Protein AF-A0A3N5PRL1-F1 (afdb_monomer)

Foldseek 3Di:
DLVQLVVCVVVVVLVSSLVVLVVCVVPVPALAPLSSLLSNLVSCVVVVVLVVSLVSLLSNLLQVSHDPSSLVSNQVSCVVVVNDNVRSVVVSVVSNVNSLVVLLVVLQVQFPQADFDWDWWAFLVGHIDTLVVLAQAKEKEWEDELPDPQQVVCQVLVQVLCVVCVPPPRYAYEDEYDDDPDPCRSVVVVVSCVVVVSRDHTYTYPPVCPRVVSVVDPDPGKIFIAASRNGTTHIDHTHDDRVVVSVVVVSSRVSSVVD

Solvent-accessible surface area (backbone atoms only — not comparable to full-atom values): 13865 Å² total; per-residue (Å²): 79,47,69,58,13,53,52,29,46,76,72,69,38,54,70,62,13,51,53,25,28,53,51,30,59,74,68,42,91,52,63,69,56,27,66,50,48,35,56,39,28,52,50,28,45,75,70,65,39,48,69,61,18,43,51,49,28,50,52,25,33,36,50,65,15,48,40,71,67,27,52,50,49,37,51,52,54,44,44,74,73,68,43,52,68,71,59,48,52,52,53,49,53,50,38,45,52,53,8,49,52,50,50,50,54,52,51,59,72,62,44,62,73,36,75,59,75,86,42,66,33,26,37,84,86,69,48,78,46,48,56,76,78,46,54,69,17,33,33,45,35,36,39,32,38,94,85,36,64,58,33,62,70,40,42,69,38,51,45,53,49,41,69,75,38,73,84,39,91,53,48,45,71,46,37,28,38,37,87,68,94,50,94,58,49,59,61,53,52,50,57,51,43,66,77,41,68,87,66,78,71,64,58,29,33,35,90,81,42,59,47,55,52,75,70,68,59,89,64,70,22,31,35,36,37,24,31,36,85,41,26,36,29,42,79,48,77,56,78,63,61,53,70,62,41,45,49,54,52,46,53,55,50,52,54,48,71,72,107

Secondary structure (DSSP, 8-state):
-HHHHHHHHHTT-HHHHHHHHHHHHHH--STT-HHHHHHHHHHHHHTT-HHHHHHHHHHHHHTT---HHHHHHHHHHHHHTT--HHHHHHHHHHHHHHHHHHHHHHHHHH---BPPPP-EEEETTS-EEEGGGGTTSEEEEEEE-TT-HHHHHHHHHHHHHHHHHTT-TTEEEEEEE-----S-HHHHHHHHHHHTTT--S-EEE-TTSHHHHHTT--SSSEEEEE-TTS-EEEEEES---HHHHHHHHHHHHHHHHH-

Structure (mmCIF, N/CA/C/O backbone):
data_AF-A0A3N5PRL1-F1
#
_entry.id   AF-A0A3N5PRL1-F1
#
loop_
_atom_site.group_PDB
_atom_site.id
_atom_site.type_symbol
_atom_site.label_atom_id
_atom_site.label_alt_id
_atom_site.label_comp_id
_atom_site.label_asym_id
_atom_site.label_entity_id
_atom_site.label_seq_id
_atom_site.pdbx_PDB_ins_code
_atom_site.Cartn_x
_atom_site.Cartn_y
_atom_site.Cartn_z
_atom_site.occupancy
_atom_site.B_iso_or_equiv
_atom_site.auth_seq_id
_atom_site.auth_comp_id
_atom_site.auth_asym_id
_atom_site.auth_atom_id
_atom_site.pdbx_PDB_model_num
ATOM 1 N N . TRP A 1 1 ? -6.841 20.984 12.242 1.00 89.25 1 TRP A N 1
ATOM 2 C CA . TRP A 1 1 ? -7.565 20.529 13.445 1.00 89.25 1 TRP A CA 1
ATOM 3 C C . TRP A 1 1 ? -6.808 19.470 14.226 1.00 89.25 1 TRP A C 1
ATOM 5 O O . TRP A 1 1 ? -6.553 19.722 15.394 1.00 89.25 1 TRP A O 1
ATOM 15 N N . PHE A 1 2 ? -6.334 18.388 13.595 1.00 89.06 2 PHE A N 1
ATOM 16 C CA . PHE A 1 2 ? -5.493 17.375 14.254 1.00 89.06 2 PHE A CA 1
ATOM 17 C C . PHE A 1 2 ? -4.339 17.961 15.092 1.00 89.06 2 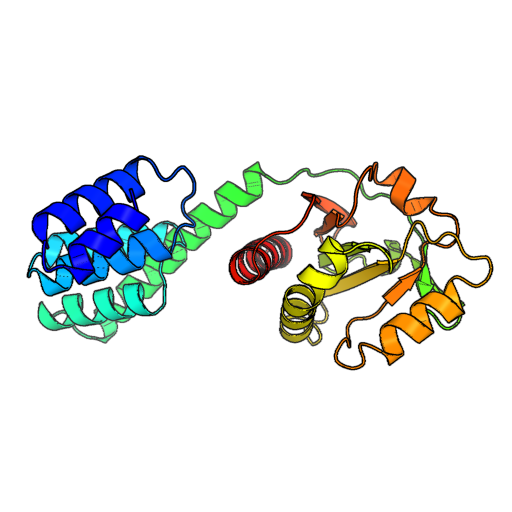PHE A C 1
ATOM 19 O O . PHE A 1 2 ? -4.306 17.782 16.305 1.00 89.06 2 PHE A O 1
ATOM 26 N N . VAL A 1 3 ? -3.447 18.747 14.472 1.00 90.12 3 VAL A N 1
ATOM 27 C CA . VAL A 1 3 ? -2.288 19.357 15.160 1.00 90.12 3 VAL A CA 1
ATOM 28 C C . VAL A 1 3 ? -2.715 20.239 16.337 1.00 90.12 3 VAL A C 1
ATOM 30 O O . VAL A 1 3 ? -2.110 20.189 17.402 1.00 90.12 3 VAL A O 1
ATOM 33 N N . LYS A 1 4 ? -3.795 21.012 16.170 1.00 92.94 4 LYS A N 1
ATOM 34 C CA . LYS A 1 4 ? -4.352 21.854 17.236 1.00 92.94 4 LYS A CA 1
ATOM 35 C C . LYS A 1 4 ? -4.805 20.996 18.422 1.00 92.94 4 LYS A C 1
ATOM 37 O O . LYS A 1 4 ? -4.406 21.278 19.545 1.00 92.94 4 LYS A O 1
ATOM 42 N N . GLY A 1 5 ? -5.554 19.923 18.161 1.00 92.38 5 GLY A N 1
ATOM 43 C CA . GLY A 1 5 ? -5.984 18.983 19.197 1.00 92.38 5 GLY A CA 1
ATOM 44 C C . GLY A 1 5 ? -4.809 18.304 19.901 1.00 92.38 5 GLY A C 1
ATOM 45 O O . GLY A 1 5 ? -4.817 18.174 21.121 1.00 92.38 5 GLY A O 1
ATOM 46 N N . ALA A 1 6 ? -3.758 17.940 19.160 1.00 92.31 6 ALA A N 1
ATOM 47 C CA . ALA A 1 6 ? -2.545 17.353 19.728 1.00 92.31 6 ALA A CA 1
ATOM 48 C C . ALA A 1 6 ? -1.832 18.298 20.706 1.00 92.31 6 ALA A C 1
ATOM 50 O O . ALA A 1 6 ? -1.465 17.879 21.804 1.00 92.31 6 ALA A O 1
ATOM 51 N N . ILE A 1 7 ? -1.694 19.576 20.341 1.00 94.75 7 ILE A N 1
ATOM 52 C CA . ILE A 1 7 ? -1.106 20.607 21.208 1.00 94.75 7 ILE A CA 1
ATOM 53 C C . ILE A 1 7 ? -1.967 20.809 22.460 1.00 94.75 7 ILE A C 1
ATOM 55 O O . ILE A 1 7 ? -1.445 20.784 23.571 1.00 94.75 7 ILE A O 1
ATOM 59 N N . GLN A 1 8 ? -3.284 20.940 22.296 1.00 96.69 8 GLN A N 1
ATOM 60 C CA . GLN A 1 8 ? -4.222 21.127 23.409 1.00 96.69 8 GLN A CA 1
ATOM 61 C C . GLN A 1 8 ? -4.185 19.944 24.386 1.00 96.69 8 GLN A C 1
ATOM 63 O O . GLN A 1 8 ? -4.113 20.142 25.598 1.00 96.69 8 GLN A O 1
ATOM 68 N N . ARG A 1 9 ? -4.137 18.707 23.871 1.00 94.00 9 ARG A N 1
ATOM 69 C CA . ARG A 1 9 ? -3.979 17.495 24.688 1.00 94.00 9 ARG A CA 1
ATOM 70 C C . ARG A 1 9 ? -2.679 17.539 25.491 1.00 94.00 9 ARG A C 1
ATOM 72 O O . ARG A 1 9 ? -2.706 17.265 26.686 1.00 94.00 9 ARG A O 1
ATOM 79 N N . ALA A 1 10 ? -1.562 17.906 24.860 1.00 94.56 10 ALA A N 1
ATOM 80 C CA . ALA A 1 10 ? -0.265 18.023 25.532 1.00 94.56 10 ALA A CA 1
ATOM 81 C C . ALA A 1 10 ? -0.246 19.124 26.610 1.00 94.56 10 ALA A C 1
ATOM 83 O O . ALA A 1 10 ? 0.473 19.007 27.596 1.00 94.56 10 ALA A O 1
ATOM 84 N N . GLN A 1 11 ? -1.067 20.163 26.450 1.00 96.62 11 GLN A N 1
ATOM 85 C CA . GLN A 1 11 ? -1.260 21.238 27.428 1.00 96.62 11 GLN A CA 1
ATOM 86 C C . GLN A 1 11 ? -2.271 20.891 28.538 1.00 96.62 11 GLN A C 1
ATOM 88 O O . GLN A 1 11 ? -2.549 21.733 29.388 1.00 96.62 11 GLN A O 1
ATOM 93 N N . GLY A 1 12 ? -2.853 19.685 28.536 1.00 94.44 12 GLY A N 1
ATOM 94 C CA . GLY A 1 12 ? -3.893 19.286 29.492 1.00 94.44 12 GLY A CA 1
ATOM 95 C C . GLY A 1 12 ? -5.270 19.915 29.231 1.00 94.44 12 GLY A C 1
ATOM 96 O O . GLY A 1 12 ? -6.175 19.783 30.053 1.00 94.44 12 GLY A O 1
ATOM 97 N N . GLN A 1 13 ? -5.463 20.576 28.085 1.00 96.38 13 GLN A N 1
ATOM 98 C CA . GLN A 1 13 ? -6.728 21.189 27.667 1.00 96.38 13 GLN A CA 1
ATOM 99 C C . GLN A 1 13 ? -7.660 20.133 27.051 1.00 96.38 13 GLN A C 1
ATOM 101 O O . GLN A 1 13 ? -7.958 20.151 25.856 1.00 96.38 13 GLN A O 1
ATOM 106 N N . THR A 1 14 ? -8.100 19.170 27.865 1.00 95.62 14 THR A N 1
ATOM 107 C CA . THR A 1 14 ? -8.810 17.964 27.404 1.00 95.62 14 THR A CA 1
ATOM 108 C C . THR A 1 14 ? -10.062 18.270 26.579 1.00 95.62 14 THR A C 1
ATOM 110 O O . THR A 1 14 ? -10.231 17.698 25.506 1.00 95.62 14 THR A O 1
ATOM 113 N N . ASN A 1 15 ? -10.929 19.183 27.025 1.00 96.19 15 ASN A N 1
ATOM 114 C CA . ASN A 1 15 ? -12.177 19.487 26.309 1.00 96.19 15 ASN A CA 1
ATOM 115 C C . ASN A 1 15 ? -11.921 20.154 24.952 1.00 96.19 15 ASN A C 1
ATOM 117 O O . ASN A 1 15 ? -12.550 19.789 23.958 1.00 96.19 15 ASN A O 1
ATOM 121 N N . ASP A 1 16 ? -10.956 21.071 24.895 1.00 96.38 16 ASP A N 1
ATOM 122 C CA . ASP A 1 16 ? -10.598 21.747 23.650 1.00 96.38 16 ASP A CA 1
ATOM 123 C C . ASP A 1 16 ? -9.947 20.775 22.662 1.00 96.38 16 ASP A C 1
ATOM 125 O O . ASP A 1 16 ? -10.243 20.806 21.465 1.00 96.38 16 ASP A O 1
ATOM 129 N N . ALA A 1 17 ? -9.110 19.864 23.171 1.00 95.62 17 ALA A N 1
ATOM 130 C CA . ALA A 1 17 ? -8.514 18.800 22.378 1.00 95.62 17 ALA A CA 1
ATOM 131 C C . ALA A 1 17 ? -9.588 17.889 21.767 1.00 95.62 17 ALA A C 1
ATOM 133 O O . ALA A 1 17 ? -9.552 17.624 20.566 1.00 95.62 17 ALA A O 1
ATOM 134 N N . LEU A 1 18 ? -10.570 17.460 22.568 1.00 96.12 18 LEU A N 1
ATOM 135 C CA . LEU A 1 18 ? -11.694 16.642 22.104 1.00 96.12 18 LEU A CA 1
ATOM 136 C C . LEU A 1 18 ? -12.508 17.347 21.014 1.00 96.12 18 LEU A C 1
ATOM 138 O O . LEU A 1 18 ? -12.839 16.711 20.015 1.00 96.12 18 LEU A O 1
ATOM 142 N N . ALA A 1 19 ? -12.789 18.644 21.169 1.00 95.69 19 ALA A N 1
ATOM 143 C CA . ALA A 1 19 ? -13.477 19.428 20.145 1.00 95.69 19 ALA A CA 1
ATOM 144 C C . ALA A 1 19 ? -12.658 19.495 18.846 1.00 95.69 19 ALA A C 1
ATOM 146 O O . ALA A 1 19 ? -13.176 19.219 17.766 1.00 95.69 19 ALA A O 1
ATOM 147 N N . SER A 1 20 ? -11.355 19.775 18.946 1.00 94.12 20 SER A N 1
ATOM 148 C CA . SER A 1 20 ? -10.464 19.811 17.784 1.00 94.12 20 SER A CA 1
ATOM 149 C C . SER A 1 20 ? -10.361 18.463 17.069 1.00 94.12 20 SER A C 1
ATOM 151 O O . SER A 1 20 ? -10.313 18.438 15.840 1.00 94.12 20 SER A O 1
ATOM 153 N N . PHE A 1 21 ? -10.318 17.344 17.798 1.00 93.06 21 PHE A N 1
ATOM 154 C CA . PHE A 1 21 ? -10.290 16.017 17.181 1.00 93.06 21 PHE A CA 1
ATOM 155 C C . PHE A 1 21 ? -11.624 15.645 16.536 1.00 93.06 21 PHE A C 1
ATOM 157 O O . PHE A 1 21 ? -11.611 15.122 15.426 1.00 93.06 21 PHE A O 1
ATOM 164 N N . ALA A 1 22 ? -12.758 15.972 17.162 1.00 91.81 22 ALA A N 1
ATOM 165 C CA . ALA A 1 22 ? -14.076 15.762 16.564 1.00 91.81 22 ALA A CA 1
ATOM 166 C C . ALA A 1 22 ? -14.186 16.476 15.207 1.00 91.81 22 ALA A C 1
ATOM 168 O O . ALA A 1 22 ? -14.511 15.851 14.199 1.00 91.81 22 ALA A O 1
ATOM 169 N N . THR A 1 23 ? -13.790 17.753 15.152 1.00 90.94 23 THR A N 1
ATOM 170 C CA . THR A 1 23 ? -13.748 18.518 13.898 1.00 90.94 23 THR A CA 1
ATOM 171 C C . THR A 1 23 ? -12.735 17.946 12.901 1.00 90.94 23 THR A C 1
ATOM 173 O O . THR A 1 23 ? -12.957 17.999 11.695 1.00 90.94 23 THR A O 1
ATOM 176 N N . ALA A 1 24 ? -11.611 17.392 13.368 1.00 88.75 24 ALA A N 1
ATOM 177 C CA . ALA A 1 24 ? -10.643 16.737 12.489 1.00 88.75 24 ALA A CA 1
ATOM 178 C C . ALA A 1 24 ? -11.212 15.467 11.836 1.00 88.75 24 ALA A C 1
ATOM 180 O O . ALA A 1 24 ? -10.947 15.247 10.659 1.00 88.75 24 ALA A O 1
ATOM 181 N N . VAL A 1 25 ? -12.002 14.673 12.567 1.00 86.75 25 VAL A N 1
ATOM 182 C CA . VAL A 1 25 ? -12.711 13.506 12.016 1.00 86.75 25 VAL A CA 1
ATOM 183 C C . VAL A 1 25 ? -13.776 13.946 11.013 1.00 86.75 25 VAL A C 1
ATOM 185 O O . VAL A 1 25 ? -13.840 13.396 9.921 1.00 86.75 25 VAL A O 1
ATOM 188 N N . GLU A 1 26 ? -14.573 14.962 11.350 1.00 85.44 26 GLU A N 1
ATOM 189 C CA . GLU A 1 26 ? -15.658 15.460 10.494 1.00 85.44 26 GLU A CA 1
ATOM 190 C C . GLU A 1 26 ? -15.147 16.051 9.171 1.00 85.44 26 GLU A C 1
ATOM 192 O O . GLU A 1 26 ? -15.684 15.767 8.103 1.00 85.44 26 GLU A O 1
ATOM 197 N N . LEU A 1 27 ? -14.080 16.853 9.229 1.00 82.56 27 LEU A N 1
ATOM 198 C CA . LEU A 1 27 ? -13.470 17.468 8.045 1.00 82.56 27 LEU A CA 1
ATOM 199 C C . LEU A 1 27 ? -12.462 16.548 7.341 1.00 82.56 27 LEU A C 1
ATOM 201 O O . LEU A 1 27 ? -11.984 16.868 6.249 1.00 82.56 27 LEU A O 1
ATOM 205 N N . GLY A 1 28 ? -12.091 15.434 7.972 1.00 67.44 28 GLY A N 1
ATOM 206 C CA . GLY A 1 28 ? -11.137 14.465 7.458 1.00 67.44 28 GLY A CA 1
ATOM 207 C C . GLY A 1 28 ? -11.711 13.721 6.258 1.00 67.44 28 GLY A C 1
ATOM 208 O O . GLY A 1 28 ? -12.329 12.676 6.398 1.00 67.44 28 GLY A O 1
ATOM 209 N N . GLY A 1 29 ? -11.466 14.231 5.049 1.00 53.41 29 GLY A N 1
ATOM 210 C CA . GLY A 1 29 ? -11.994 13.656 3.804 1.00 53.41 29 GLY A CA 1
ATOM 211 C C . GLY A 1 29 ? -11.461 12.266 3.422 1.00 53.41 29 GLY A C 1
ATOM 212 O O . GLY A 1 29 ? -11.852 11.745 2.380 1.00 53.41 29 GLY A O 1
ATOM 213 N N . ARG A 1 30 ? -10.569 11.649 4.214 1.00 53.66 30 ARG A N 1
ATOM 214 C CA . ARG A 1 30 ? -10.158 10.249 4.024 1.00 53.66 30 ARG A CA 1
ATOM 215 C C . ARG A 1 30 ? -10.360 9.447 5.313 1.00 53.66 30 ARG A C 1
ATOM 217 O O . ARG A 1 30 ? -9.792 9.832 6.333 1.00 53.66 30 ARG A O 1
ATOM 224 N N . PRO A 1 31 ? -11.012 8.271 5.245 1.00 53.06 31 PRO A N 1
ATOM 225 C CA . PRO A 1 31 ? -11.107 7.300 6.341 1.00 53.06 31 PRO A CA 1
ATOM 226 C C . PRO A 1 31 ? -9.760 6.732 6.833 1.00 53.06 31 PRO A C 1
ATOM 228 O O . PRO A 1 31 ? -9.747 5.766 7.575 1.00 53.06 31 PRO A O 1
ATOM 231 N N . THR A 1 32 ? -8.614 7.273 6.411 1.00 51.97 32 THR A N 1
ATOM 232 C CA . THR A 1 32 ? -7.276 6.717 6.667 1.00 51.97 32 THR A CA 1
ATOM 233 C C . THR A 1 32 ? -6.420 7.587 7.588 1.00 51.97 32 THR A C 1
ATOM 235 O O . THR A 1 3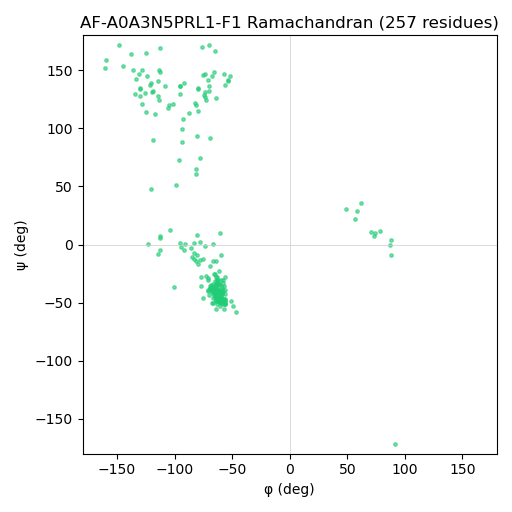2 ? -5.242 7.285 7.770 1.00 51.97 32 THR A O 1
ATOM 238 N N . ASP A 1 33 ? -6.948 8.671 8.172 1.00 69.75 33 ASP A N 1
ATOM 239 C CA . ASP A 1 33 ? -6.212 9.417 9.204 1.00 69.75 33 ASP A CA 1
ATOM 240 C C . ASP A 1 33 ? -6.279 8.681 10.550 1.00 69.75 33 ASP A C 1
ATOM 242 O O . ASP A 1 33 ? -7.000 9.045 11.485 1.00 69.75 33 ASP A O 1
ATOM 246 N N . LYS A 1 34 ? -5.508 7.593 10.621 1.00 77.62 34 LYS A N 1
ATOM 247 C CA . LYS A 1 34 ? -5.381 6.747 11.809 1.00 77.62 34 LYS A CA 1
ATOM 248 C C . LYS A 1 34 ? -4.896 7.540 13.018 1.00 77.62 34 LYS A C 1
ATOM 250 O O . LYS A 1 34 ? -5.310 7.248 14.134 1.00 77.62 34 LYS A O 1
ATOM 255 N N . GLY A 1 35 ? -4.051 8.551 12.794 1.00 83.00 35 GLY A N 1
ATOM 256 C CA . GLY A 1 35 ? -3.528 9.415 13.849 1.00 83.00 35 GLY A CA 1
ATOM 257 C C . GLY A 1 35 ? -4.636 10.209 14.533 1.00 83.00 35 GLY A C 1
ATOM 258 O O . GLY A 1 35 ? -4.693 10.250 15.763 1.00 83.00 35 GLY A O 1
ATOM 259 N N . THR A 1 36 ? -5.559 10.776 13.751 1.00 87.50 36 THR A N 1
ATOM 260 C CA . THR A 1 36 ? -6.720 11.485 14.304 1.00 87.50 36 THR A CA 1
ATOM 261 C C . THR A 1 36 ? -7.608 10.560 15.136 1.00 87.50 36 THR A C 1
ATOM 263 O O . THR A 1 36 ? -7.907 10.901 16.282 1.00 87.50 36 THR A O 1
ATOM 266 N N . TYR A 1 37 ? -7.989 9.384 14.622 1.00 90.19 37 TYR A N 1
ATOM 267 C CA . TYR A 1 37 ? -8.807 8.435 15.392 1.00 90.19 37 TYR A CA 1
ATOM 268 C C . TYR A 1 37 ? -8.098 7.939 16.656 1.00 90.19 37 TYR A C 1
ATOM 270 O O . TYR A 1 37 ? -8.713 7.902 17.720 1.00 90.19 37 TYR A O 1
ATOM 278 N N . ASP A 1 38 ? -6.811 7.602 16.564 1.00 91.06 38 ASP A N 1
ATOM 279 C CA . ASP A 1 38 ? -6.014 7.123 17.696 1.00 91.06 38 ASP A CA 1
ATOM 280 C C . ASP A 1 38 ? -5.962 8.151 18.827 1.00 91.06 38 ASP A C 1
ATOM 282 O O . ASP A 1 38 ? -6.317 7.853 19.971 1.00 91.06 38 ASP A O 1
ATOM 286 N N . MET A 1 39 ? -5.622 9.400 18.498 1.00 91.50 39 MET A N 1
ATOM 287 C CA . MET A 1 39 ? -5.572 10.467 19.492 1.00 91.50 39 MET A CA 1
ATOM 288 C C . MET A 1 39 ? -6.956 10.796 20.045 1.00 91.50 39 MET A C 1
ATOM 290 O O . MET A 1 39 ? -7.076 11.044 21.248 1.00 91.50 39 MET A O 1
ATOM 294 N N . TYR A 1 40 ? -8.000 10.762 19.217 1.00 94.62 40 TYR A N 1
ATOM 295 C CA . TYR A 1 40 ? -9.350 11.065 19.673 1.00 94.62 40 TYR A CA 1
ATOM 296 C C . TYR A 1 40 ? -9.881 10.003 20.642 1.00 94.62 40 TYR A C 1
ATOM 298 O O . TYR A 1 40 ? -10.297 10.341 21.752 1.00 94.62 40 TYR A O 1
ATOM 306 N N . VAL A 1 41 ? -9.795 8.723 20.265 1.00 96.12 41 VAL A N 1
ATOM 307 C CA . VAL A 1 41 ? -10.249 7.580 21.073 1.00 96.12 41 VAL A CA 1
ATOM 308 C C . VAL A 1 41 ? -9.516 7.533 22.412 1.00 96.12 41 VAL A C 1
ATOM 310 O O . VAL A 1 41 ? -10.157 7.425 23.457 1.00 96.12 41 VAL A O 1
ATOM 313 N N . GLN A 1 42 ? -8.188 7.686 22.409 1.00 94.06 42 GLN A N 1
ATOM 314 C CA . GLN A 1 42 ? -7.403 7.710 23.647 1.00 94.06 42 GLN A CA 1
ATOM 315 C C . GLN A 1 42 ? -7.769 8.899 24.542 1.00 94.06 42 GLN A C 1
ATOM 317 O O . GLN A 1 42 ? -7.842 8.748 25.761 1.00 94.06 42 GLN A O 1
ATOM 322 N N . THR A 1 43 ? -8.006 10.080 23.960 1.00 95.50 43 THR A N 1
ATOM 323 C CA . THR A 1 43 ? -8.380 11.274 24.736 1.00 95.50 43 THR A CA 1
ATOM 324 C C . THR A 1 43 ? -9.774 11.119 25.342 1.00 95.50 43 THR A C 1
ATOM 326 O O . THR A 1 43 ? -9.964 11.462 26.506 1.00 95.50 43 THR A O 1
ATOM 329 N N . LEU A 1 44 ? -10.734 10.547 24.604 1.00 97.44 44 LEU A N 1
ATOM 330 C CA . LEU A 1 44 ? -12.071 10.234 25.122 1.00 97.44 44 LEU A CA 1
ATOM 331 C C . LEU A 1 44 ? -11.996 9.236 26.283 1.00 97.44 44 LEU A C 1
ATOM 333 O O . LEU A 1 44 ? -12.601 9.467 27.331 1.00 97.44 44 LEU A O 1
ATOM 337 N N . ALA A 1 45 ? -11.216 8.163 26.121 1.00 95.69 45 ALA A N 1
ATOM 338 C CA . ALA A 1 45 ? -11.032 7.149 27.153 1.00 95.69 45 ALA A CA 1
ATOM 339 C C . ALA A 1 45 ? -10.390 7.737 28.422 1.00 95.69 45 ALA A C 1
ATOM 341 O O . ALA A 1 45 ? -10.891 7.509 29.523 1.00 95.69 45 ALA A O 1
ATOM 342 N N . ALA A 1 46 ? -9.336 8.549 28.274 1.00 93.62 46 ALA A N 1
ATOM 343 C CA . ALA A 1 46 ? -8.664 9.220 29.389 1.00 93.62 46 ALA A CA 1
ATOM 344 C C . ALA A 1 46 ? -9.562 10.249 30.100 1.00 93.62 46 ALA A C 1
ATOM 346 O O . ALA A 1 46 ? -9.457 10.426 31.310 1.00 93.62 46 ALA A O 1
ATOM 347 N N . ALA A 1 47 ? -10.475 10.894 29.369 1.00 95.38 47 ALA A N 1
ATOM 348 C CA . ALA A 1 47 ? -11.468 11.815 29.919 1.00 95.38 47 ALA A CA 1
ATOM 349 C C . ALA A 1 47 ? -12.658 11.108 30.600 1.00 95.38 47 ALA A C 1
ATOM 351 O O . ALA A 1 47 ? -13.608 11.772 31.011 1.00 95.38 47 ALA A O 1
ATOM 352 N N . GLY A 1 48 ? -12.658 9.771 30.670 1.00 94.81 48 GLY A N 1
ATOM 353 C CA . GLY A 1 48 ? -13.766 8.987 31.218 1.00 94.81 48 GLY A CA 1
ATOM 354 C C . GLY A 1 48 ? -15.0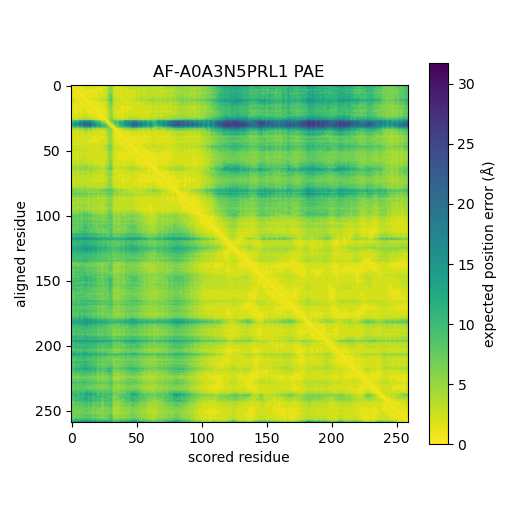07 8.930 30.319 1.00 94.81 48 GLY A C 1
ATOM 355 O O . GLY A 1 48 ? -16.023 8.371 30.726 1.00 94.81 48 GLY A O 1
ATOM 356 N N . GLN A 1 49 ? -14.943 9.448 29.086 1.00 96.38 49 GLN A N 1
ATOM 357 C CA . GLN A 1 49 ? -16.040 9.407 28.109 1.00 96.38 49 GLN A CA 1
ATOM 358 C C . GLN A 1 49 ? -16.071 8.048 27.391 1.00 96.38 49 GLN A C 1
ATOM 360 O O . GLN A 1 49 ? -15.891 7.967 26.174 1.00 96.38 49 GLN A O 1
ATOM 365 N N . LYS A 1 50 ? -16.266 6.970 28.164 1.00 95.38 50 LYS A N 1
ATOM 366 C CA . LYS A 1 50 ? -16.141 5.573 27.710 1.00 95.38 50 LYS A CA 1
ATOM 367 C C . LYS A 1 50 ? -17.037 5.244 26.516 1.00 95.38 50 LYS A C 1
ATOM 369 O O . LYS A 1 50 ? -16.533 4.718 25.530 1.00 95.38 50 LYS A O 1
ATOM 374 N N . ASP A 1 51 ? -18.316 5.612 26.568 1.00 95.31 51 ASP A N 1
ATOM 375 C CA . ASP A 1 51 ? -19.276 5.290 25.502 1.00 95.31 51 ASP A CA 1
ATOM 376 C C . ASP A 1 51 ? -18.864 5.907 24.165 1.00 95.31 51 ASP A C 1
ATOM 378 O O . ASP A 1 51 ? -18.781 5.218 23.149 1.00 95.31 51 ASP A O 1
ATOM 382 N N . LYS A 1 52 ? -18.486 7.189 24.184 1.00 95.81 52 LYS A N 1
ATOM 383 C CA . LYS A 1 52 ? -17.983 7.888 22.996 1.00 95.81 52 LYS A CA 1
ATOM 384 C C . LYS A 1 52 ? -16.659 7.310 22.506 1.00 95.81 52 LYS A C 1
ATOM 386 O O . LYS A 1 52 ? -16.433 7.245 21.302 1.00 95.81 52 LYS A O 1
ATOM 391 N N . ALA A 1 53 ? -15.772 6.892 23.412 1.00 96.69 53 ALA A N 1
ATOM 392 C CA . ALA A 1 53 ? -14.519 6.243 23.032 1.00 96.69 53 ALA A CA 1
ATOM 393 C C . ALA A 1 53 ? -14.776 4.905 22.319 1.00 96.69 53 ALA A C 1
ATOM 395 O O . ALA A 1 53 ? -14.154 4.638 21.292 1.00 96.69 53 ALA A O 1
ATOM 396 N N . VAL A 1 54 ? -15.718 4.093 22.816 1.00 96.75 54 VAL A N 1
ATOM 397 C CA . VAL A 1 54 ? -16.138 2.835 22.176 1.00 96.75 54 VAL A CA 1
ATOM 398 C C . VAL A 1 54 ? -16.799 3.099 20.825 1.00 96.75 54 VAL A C 1
ATOM 400 O O . VAL A 1 54 ? -16.473 2.416 19.853 1.00 96.75 54 VAL A O 1
ATOM 403 N N . GLU A 1 55 ? -17.694 4.083 20.737 1.00 95.38 55 GLU A N 1
ATOM 404 C CA . GLU A 1 55 ? -18.349 4.486 19.488 1.00 95.38 55 GLU A CA 1
ATOM 405 C C . GLU A 1 55 ? -17.314 4.905 18.439 1.00 95.38 55 GLU A C 1
ATOM 407 O O . GLU A 1 55 ? -17.281 4.363 17.335 1.00 95.38 55 GLU A O 1
ATOM 412 N N . MET A 1 56 ? -16.401 5.804 18.803 1.00 94.19 56 MET A N 1
ATOM 413 C CA . MET A 1 56 ? -15.381 6.304 17.888 1.00 94.19 56 MET A CA 1
ATOM 414 C C . MET A 1 56 ? -14.372 5.219 17.492 1.00 94.19 56 MET A C 1
ATOM 416 O O . MET A 1 56 ? -13.975 5.146 16.329 1.00 94.19 56 MET A O 1
ATOM 420 N N . ALA A 1 57 ? -14.002 4.329 18.417 1.00 95.12 57 ALA A N 1
ATOM 421 C CA . ALA A 1 57 ? -13.172 3.172 18.098 1.00 95.12 57 ALA A CA 1
ATOM 422 C C . ALA A 1 57 ? -13.890 2.216 17.136 1.00 95.12 57 ALA A C 1
ATOM 424 O O . ALA A 1 57 ? -13.285 1.736 16.182 1.00 95.12 57 ALA A O 1
ATOM 425 N N . THR A 1 58 ? -15.191 1.991 17.334 1.00 94.50 58 THR A N 1
ATOM 426 C CA . THR A 1 58 ? -16.028 1.193 16.425 1.00 94.50 58 THR A CA 1
ATOM 427 C C . THR A 1 58 ? -16.037 1.798 15.024 1.00 94.50 58 THR A C 1
ATOM 429 O O . THR A 1 58 ? -15.798 1.085 14.050 1.00 94.50 58 THR A O 1
ATOM 432 N N . THR A 1 59 ? -16.255 3.111 14.923 1.00 91.19 59 THR A N 1
ATOM 433 C CA . THR A 1 59 ? -16.206 3.856 13.658 1.00 91.19 59 THR A CA 1
ATOM 434 C C . THR A 1 59 ? -14.846 3.713 12.985 1.00 91.19 59 THR A C 1
ATOM 436 O O . THR A 1 59 ? -14.788 3.371 11.807 1.00 91.19 59 THR A O 1
ATOM 439 N N . ALA A 1 60 ? -13.751 3.883 13.730 1.00 89.81 60 ALA A N 1
ATOM 440 C CA . ALA A 1 60 ? -12.399 3.716 13.206 1.00 89.81 60 ALA A CA 1
ATOM 441 C C . ALA A 1 60 ? -12.149 2.293 12.678 1.00 89.81 60 ALA A C 1
ATOM 443 O O . ALA A 1 60 ? -11.570 2.131 11.606 1.00 89.81 60 ALA A O 1
ATOM 444 N N . ILE A 1 61 ? -12.599 1.256 13.395 1.00 90.94 61 ILE A N 1
ATOM 445 C CA . ILE A 1 61 ? -12.427 -0.145 12.976 1.00 90.94 61 ILE A CA 1
ATOM 446 C C . ILE A 1 61 ? -13.198 -0.405 11.675 1.00 90.94 61 ILE A C 1
ATOM 448 O O . ILE A 1 61 ? -12.618 -0.906 10.713 1.00 90.94 61 ILE A O 1
ATOM 452 N N . LYS A 1 62 ? -14.470 0.009 11.607 1.00 88.62 62 LYS A N 1
ATOM 453 C CA . LYS A 1 62 ? -15.304 -0.131 10.398 1.00 88.62 62 LYS A CA 1
ATOM 454 C C . LYS A 1 62 ? -14.805 0.709 9.221 1.00 88.62 62 LYS A C 1
ATOM 456 O O . LYS A 1 62 ? -15.069 0.383 8.073 1.00 88.62 62 LYS A O 1
ATOM 461 N N . ALA A 1 63 ? -14.088 1.791 9.487 1.00 81.06 63 ALA A N 1
ATOM 462 C CA . ALA A 1 63 ? -13.470 2.610 8.454 1.00 81.06 63 ALA A CA 1
ATOM 463 C C . ALA A 1 63 ? -12.137 2.032 7.935 1.00 81.06 63 ALA A C 1
ATOM 465 O O . ALA A 1 63 ? -11.584 2.565 6.976 1.00 81.06 63 ALA A O 1
ATOM 466 N N . GLY A 1 64 ? -11.587 0.985 8.570 1.00 80.00 64 GLY A N 1
ATOM 467 C CA . GLY A 1 64 ? -10.208 0.534 8.332 1.00 80.00 64 GLY A CA 1
ATOM 468 C C . GLY A 1 64 ? -9.143 1.496 8.886 1.00 80.00 64 GLY A C 1
ATOM 469 O O . GLY A 1 64 ? -7.955 1.344 8.613 1.00 80.00 64 GLY A O 1
ATOM 470 N N . ALA A 1 65 ? -9.557 2.477 9.690 1.00 82.31 65 ALA A N 1
ATOM 471 C CA . ALA A 1 65 ? -8.734 3.543 10.255 1.00 82.31 65 ALA A CA 1
ATOM 472 C C . ALA A 1 65 ? -8.143 3.203 11.634 1.00 82.31 65 ALA A C 1
ATOM 474 O O . ALA A 1 65 ? -7.412 4.004 12.217 1.00 82.31 65 ALA A O 1
ATOM 475 N N . ALA A 1 66 ? -8.502 2.058 12.215 1.00 87.06 66 ALA A N 1
ATOM 476 C CA . ALA A 1 66 ? -8.076 1.711 13.564 1.00 87.06 66 ALA A CA 1
ATOM 477 C C . ALA A 1 66 ? -6.593 1.313 13.609 1.00 87.06 66 ALA A C 1
ATOM 479 O O . ALA A 1 66 ? -6.138 0.419 12.896 1.00 87.06 66 ALA A O 1
ATOM 480 N N . THR A 1 67 ? -5.840 1.957 14.499 1.00 88.62 67 THR A N 1
ATOM 481 C CA . THR A 1 67 ? -4.519 1.485 14.929 1.00 88.62 67 THR A CA 1
ATOM 482 C C . THR A 1 67 ? -4.669 0.311 15.900 1.00 88.62 67 THR A C 1
ATOM 484 O O . THR A 1 67 ? -5.751 0.049 16.436 1.00 88.62 67 THR A O 1
ATOM 487 N N . GLN A 1 68 ? -3.554 -0.355 16.213 1.00 88.12 68 GLN A N 1
ATOM 488 C CA . GLN A 1 68 ? -3.519 -1.299 17.331 1.00 88.12 68 GLN A CA 1
ATOM 489 C C . GLN A 1 68 ? -3.948 -0.631 18.649 1.00 88.12 68 GLN A C 1
ATOM 491 O O . GLN A 1 68 ? -4.728 -1.215 19.393 1.00 88.12 68 GLN A O 1
ATOM 496 N N . GLY A 1 69 ? -3.540 0.623 18.884 1.00 91.56 69 GLY A N 1
ATOM 497 C CA . GLY A 1 69 ? -3.940 1.399 20.063 1.00 91.56 69 GLY A CA 1
ATOM 498 C C . GLY A 1 69 ? -5.452 1.625 20.162 1.00 91.56 69 GLY A C 1
ATOM 499 O O . GLY A 1 69 ? -6.032 1.472 21.240 1.00 91.56 69 GLY A O 1
ATOM 500 N N . VAL A 1 70 ? -6.120 1.910 19.039 1.00 94.25 70 VAL A N 1
ATOM 501 C CA . VAL A 1 70 ? -7.588 2.018 18.976 1.00 94.25 70 VAL A CA 1
ATOM 502 C C . VAL A 1 70 ? -8.248 0.676 19.284 1.00 94.25 70 VAL A C 1
ATOM 504 O O . VAL A 1 70 ? -9.163 0.620 20.108 1.00 94.25 70 VAL A O 1
ATOM 507 N N . MET A 1 71 ? -7.779 -0.410 18.661 1.00 94.44 71 MET A N 1
ATOM 508 C CA . MET A 1 71 ? -8.330 -1.750 18.894 1.00 94.44 71 MET A CA 1
ATOM 509 C C . MET A 1 71 ? -8.146 -2.197 20.349 1.00 94.44 71 MET A C 1
ATOM 511 O O . MET A 1 71 ? -9.068 -2.745 20.952 1.00 94.44 71 MET A O 1
ATOM 515 N N . ASP A 1 72 ? -6.989 -1.920 20.946 1.00 95.50 72 ASP A N 1
ATOM 516 C CA . ASP A 1 72 ? -6.704 -2.253 22.341 1.00 95.50 72 ASP A CA 1
ATOM 517 C C . ASP A 1 72 ? -7.530 -1.405 23.309 1.00 95.50 72 ASP A C 1
ATOM 519 O O . ASP A 1 72 ? -8.046 -1.932 24.298 1.00 95.50 72 ASP A O 1
ATOM 523 N N . THR A 1 73 ? -7.749 -0.126 22.988 1.00 96.12 73 THR A N 1
ATOM 524 C CA . THR A 1 73 ? -8.655 0.739 23.754 1.00 96.12 73 THR A CA 1
ATOM 525 C C . THR A 1 73 ? -10.084 0.205 23.709 1.00 96.12 73 THR A C 1
ATOM 527 O O . THR A 1 73 ? -10.708 0.070 24.761 1.00 96.12 73 THR A O 1
ATOM 530 N N . TYR A 1 74 ? -10.588 -0.183 22.530 1.00 96.75 74 TYR A N 1
ATOM 531 C CA . TYR A 1 74 ? -11.900 -0.825 22.414 1.00 96.75 74 TYR A CA 1
ATOM 532 C C . TYR A 1 74 ? -11.976 -2.078 23.290 1.00 96.75 74 TYR A C 1
ATOM 534 O O . TYR A 1 74 ? -12.892 -2.205 24.101 1.00 96.75 74 TYR A O 1
ATOM 542 N N . ARG A 1 75 ? -10.999 -2.992 23.178 1.00 96.69 75 ARG A N 1
ATOM 543 C CA . ARG A 1 75 ? -10.983 -4.232 23.973 1.00 96.69 75 ARG A CA 1
ATOM 544 C C . ARG A 1 75 ? -11.009 -3.938 25.469 1.00 96.69 75 ARG A C 1
ATOM 546 O O . ARG A 1 75 ? -11.789 -4.549 26.195 1.00 96.69 75 ARG A O 1
ATOM 553 N N . SER A 1 76 ? -10.166 -3.009 25.913 1.00 96.19 76 SER A N 1
ATOM 554 C CA . SER A 1 76 ? -10.051 -2.608 27.315 1.00 96.19 76 SER A CA 1
ATOM 555 C C . SER A 1 76 ? -11.374 -2.061 27.855 1.00 96.19 76 SER A C 1
ATOM 557 O O . SER A 1 76 ? -11.872 -2.547 28.870 1.00 96.19 76 SER A O 1
ATOM 559 N N . LEU A 1 77 ? -11.995 -1.123 27.134 1.00 96.12 77 LEU A N 1
ATOM 560 C CA . LEU A 1 77 ? -13.259 -0.509 27.542 1.00 96.12 77 LEU A CA 1
ATOM 561 C C . LEU A 1 77 ? -14.400 -1.530 27.599 1.00 96.12 77 LEU A C 1
ATOM 563 O O . LEU A 1 77 ? -15.103 -1.601 28.602 1.00 96.12 77 LEU A O 1
ATOM 567 N N . ARG A 1 78 ? -14.534 -2.393 26.585 1.00 95.94 78 ARG A N 1
ATOM 568 C CA . ARG A 1 78 ? -15.595 -3.415 26.559 1.00 95.94 78 ARG A CA 1
ATOM 569 C C . ARG A 1 78 ? -15.454 -4.431 27.691 1.00 95.94 78 ARG A C 1
ATOM 571 O O . ARG A 1 78 ? -16.453 -4.814 28.292 1.00 95.94 78 ARG A O 1
ATOM 578 N N . ARG A 1 79 ? -14.226 -4.846 28.017 1.00 95.25 79 ARG A N 1
ATOM 579 C CA . ARG A 1 79 ? -13.969 -5.733 29.165 1.00 95.25 79 ARG A CA 1
ATOM 580 C C . ARG A 1 79 ? -14.271 -5.036 30.493 1.00 95.25 79 ARG A C 1
ATOM 582 O O . ARG A 1 79 ? -14.820 -5.669 31.389 1.00 95.25 79 ARG A O 1
ATOM 589 N N . ALA A 1 80 ? -13.963 -3.743 30.610 1.00 93.50 80 ALA A N 1
ATOM 590 C CA . ALA A 1 80 ? -14.293 -2.949 31.793 1.00 93.50 80 ALA A CA 1
ATOM 591 C C . ALA A 1 80 ? -15.812 -2.795 32.009 1.00 93.50 80 ALA A C 1
ATOM 593 O O . ALA A 1 80 ? -16.241 -2.661 33.153 1.00 93.50 80 ALA A O 1
ATOM 594 N N . ASP A 1 81 ? -16.616 -2.887 30.946 1.00 92.19 81 ASP A N 1
ATOM 595 C CA . ASP A 1 81 ? -18.086 -2.933 31.012 1.00 92.19 81 ASP A CA 1
ATOM 596 C C . ASP A 1 81 ? -18.634 -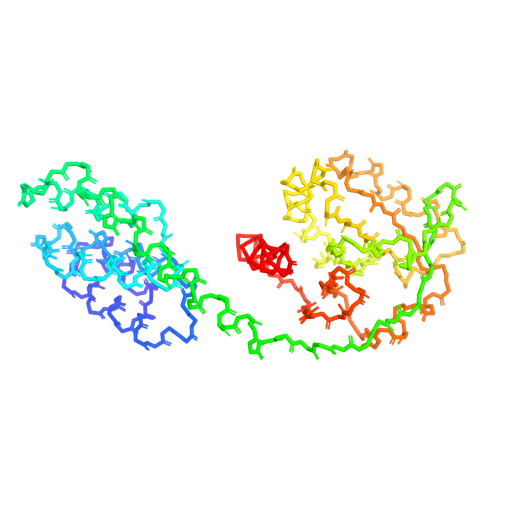4.339 31.346 1.00 92.19 81 ASP A C 1
ATOM 598 O O . ASP A 1 81 ? -19.836 -4.591 31.258 1.00 92.19 81 ASP A O 1
ATOM 602 N N . GLY A 1 82 ? -17.762 -5.289 31.704 1.00 92.94 82 GLY A N 1
ATOM 603 C CA . GLY A 1 82 ? -18.142 -6.657 32.057 1.00 92.94 82 GLY A CA 1
ATOM 604 C C . GLY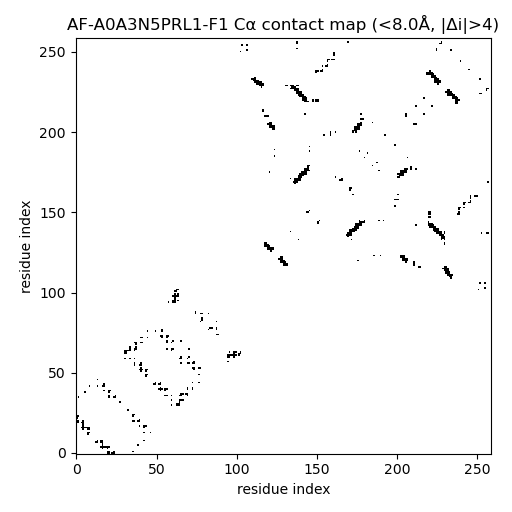 A 1 82 ? -18.442 -7.559 30.857 1.00 92.94 82 GLY A C 1
ATOM 605 O O . GLY A 1 82 ? -18.977 -8.656 31.034 1.00 92.94 82 GLY A O 1
ATOM 606 N N . VAL A 1 83 ? -18.109 -7.138 29.630 1.00 94.06 83 VAL A N 1
ATOM 607 C CA . VAL A 1 83 ? -18.247 -8.001 28.451 1.00 94.06 83 VAL A CA 1
ATOM 608 C C . VAL A 1 83 ? -17.165 -9.076 28.486 1.00 94.06 83 VAL A C 1
ATOM 610 O O . VAL A 1 83 ? -15.971 -8.782 28.533 1.00 94.06 83 VAL A O 1
ATOM 613 N N . ASP A 1 84 ? -17.599 -10.334 28.424 1.00 95.75 84 ASP A N 1
ATOM 614 C CA . ASP A 1 84 ? -16.708 -11.490 28.369 1.00 95.75 84 ASP A CA 1
ATOM 615 C C . ASP A 1 84 ? -15.680 -11.383 27.225 1.00 95.75 84 ASP A C 1
ATOM 617 O O . ASP A 1 84 ? -16.006 -10.957 26.113 1.00 95.75 84 ASP A O 1
ATOM 621 N N . SER A 1 85 ? -14.441 -11.814 27.479 1.00 93.25 85 SER A N 1
ATOM 622 C CA . SER A 1 85 ? -13.333 -11.673 26.523 1.00 93.25 85 SER A CA 1
ATOM 623 C C . SER A 1 85 ? -13.610 -12.358 25.184 1.00 93.25 85 SER A C 1
ATOM 625 O O . SER A 1 85 ? -13.282 -11.791 24.143 1.00 93.25 85 SER A O 1
ATOM 627 N N . SER A 1 86 ? -14.261 -13.526 25.181 1.00 95.88 86 SER A N 1
ATOM 628 C CA . SER A 1 86 ? -14.609 -14.217 23.932 1.00 95.88 86 SER A CA 1
ATOM 629 C C . SER A 1 86 ? -15.634 -13.428 23.115 1.00 95.88 86 SER A C 1
ATOM 631 O O . SER A 1 86 ? -15.525 -13.336 21.891 1.00 95.88 86 SER A O 1
ATOM 633 N N . LYS A 1 87 ? -16.586 -12.774 23.793 1.00 96.31 87 LYS A N 1
ATOM 634 C CA . LYS A 1 87 ? -17.577 -11.898 23.157 1.00 96.31 87 LYS A CA 1
ATOM 635 C C . LYS A 1 87 ? -16.935 -10.628 22.608 1.00 96.31 87 LYS A C 1
ATOM 637 O O . LYS A 1 87 ? -17.326 -10.194 21.528 1.00 96.31 87 LYS A O 1
ATOM 642 N N . VAL A 1 88 ? -15.954 -10.052 23.307 1.00 96.19 88 VAL A N 1
ATOM 643 C CA . VAL A 1 88 ? -15.199 -8.887 22.815 1.00 96.19 88 VAL A CA 1
ATOM 644 C C . VAL A 1 88 ? -14.452 -9.224 21.527 1.00 96.19 88 VAL A C 1
ATOM 646 O O . VAL A 1 88 ? -14.562 -8.473 20.561 1.00 96.19 88 VAL A O 1
ATOM 649 N N . GLU A 1 89 ? -13.752 -10.359 21.467 1.00 95.69 89 GLU A N 1
ATOM 650 C CA . GLU A 1 89 ? -13.045 -10.752 20.240 1.00 95.69 89 GLU A CA 1
ATOM 651 C C . GLU A 1 89 ? -14.011 -11.120 19.102 1.00 95.69 89 GLU A C 1
ATOM 653 O O . GLU A 1 89 ? -13.758 -10.771 17.951 1.00 95.69 89 GLU A O 1
ATOM 658 N N . ALA A 1 90 ? -15.162 -11.734 19.398 1.00 95.94 90 ALA A N 1
ATOM 659 C CA . ALA A 1 90 ? -16.194 -11.982 18.388 1.00 95.94 90 ALA A CA 1
ATOM 660 C C . ALA A 1 90 ? -16.782 -10.673 17.821 1.00 95.94 90 ALA A C 1
ATOM 662 O O . ALA A 1 90 ? -16.974 -10.546 16.610 1.00 95.94 90 ALA A O 1
ATOM 663 N N . GLN A 1 91 ? -17.033 -9.677 18.680 1.00 95.00 91 GLN A N 1
ATOM 664 C CA . GLN A 1 91 ? -17.456 -8.338 18.254 1.00 95.00 91 GLN A CA 1
ATOM 665 C C . GLN A 1 91 ? -16.375 -7.663 17.405 1.00 95.00 91 GLN A C 1
ATOM 667 O O . GLN A 1 91 ? -16.684 -7.141 16.337 1.00 95.00 91 GLN A O 1
ATOM 672 N N . MET A 1 92 ? -15.112 -7.734 17.832 1.00 93.94 92 MET A N 1
ATOM 673 C CA . MET A 1 92 ? -13.962 -7.210 17.093 1.00 93.94 92 MET A CA 1
ATOM 674 C C . MET A 1 92 ? -13.874 -7.804 15.685 1.00 93.94 92 MET A C 1
ATOM 676 O O . MET A 1 92 ? -13.782 -7.064 14.709 1.00 93.94 92 MET A O 1
ATOM 680 N N . ALA A 1 93 ? -13.950 -9.133 15.573 1.00 93.31 93 ALA A N 1
ATOM 681 C CA . ALA A 1 93 ? -13.883 -9.832 14.295 1.00 93.31 93 ALA A CA 1
ATOM 682 C C . ALA A 1 93 ? -15.000 -9.380 13.345 1.00 93.31 93 ALA A C 1
ATOM 684 O O . ALA A 1 93 ? -14.734 -9.102 12.178 1.00 93.31 93 ALA A O 1
ATOM 685 N N . LYS A 1 94 ? -16.226 -9.222 13.860 1.00 94.44 94 LYS A N 1
ATOM 686 C CA . LYS A 1 94 ? -17.355 -8.702 13.082 1.00 94.44 94 LYS A CA 1
ATOM 687 C C . LYS A 1 94 ? -17.108 -7.272 12.589 1.00 94.44 94 LYS A C 1
ATOM 689 O O . LYS A 1 94 ? -17.357 -6.981 11.427 1.00 94.44 94 LYS A O 1
ATOM 694 N N . LEU A 1 95 ? -16.606 -6.384 13.448 1.00 93.88 95 LEU A N 1
ATOM 695 C CA . LEU A 1 95 ? -16.311 -4.997 13.066 1.00 93.88 95 LEU A CA 1
ATOM 696 C C . LEU A 1 95 ? -15.219 -4.909 11.993 1.00 93.88 95 LEU A C 1
ATOM 698 O O . LEU A 1 95 ? -15.321 -4.094 11.078 1.00 93.88 95 LEU A O 1
ATOM 702 N N . ILE A 1 96 ? -14.192 -5.753 12.098 1.00 90.31 96 ILE A N 1
ATOM 703 C CA . ILE A 1 96 ? -13.119 -5.849 11.102 1.00 90.31 96 ILE A CA 1
ATOM 704 C C . ILE A 1 96 ? -13.672 -6.350 9.763 1.00 90.31 96 ILE A C 1
ATOM 706 O O . ILE A 1 96 ? -13.310 -5.812 8.719 1.00 90.31 96 ILE A O 1
ATOM 710 N N . ASP A 1 97 ? -14.558 -7.347 9.777 1.00 89.19 97 ASP A N 1
ATOM 711 C CA . ASP A 1 97 ? -15.188 -7.881 8.564 1.00 89.19 97 ASP A CA 1
ATOM 712 C C . ASP A 1 97 ? -16.104 -6.853 7.874 1.00 89.19 97 ASP A C 1
ATOM 714 O O . ASP A 1 97 ? -16.043 -6.659 6.655 1.00 89.19 97 ASP A O 1
ATOM 718 N N . GLU A 1 98 ? -16.876 -6.098 8.659 1.00 89.12 98 GLU A N 1
ATOM 719 C CA . GLU A 1 98 ? -17.652 -4.960 8.155 1.00 89.12 98 GLU A CA 1
ATOM 720 C C . GLU A 1 98 ? -16.734 -3.908 7.513 1.00 89.12 98 GLU A C 1
ATOM 722 O O . GLU A 1 98 ? -16.998 -3.454 6.398 1.00 89.12 98 GLU A O 1
ATOM 727 N N . GLY A 1 99 ? -15.616 -3.566 8.163 1.00 86.38 99 GLY A N 1
ATOM 728 C CA . GLY A 1 99 ? -14.661 -2.613 7.599 1.00 86.38 99 GLY A CA 1
ATOM 729 C C . GLY A 1 99 ? -13.950 -3.117 6.347 1.00 86.38 99 GLY A C 1
ATOM 730 O O . GLY A 1 99 ? -13.728 -2.355 5.403 1.00 86.38 99 GLY A O 1
ATOM 731 N N . ARG A 1 100 ? -13.676 -4.423 6.270 1.00 85.88 100 ARG A N 1
ATOM 732 C CA . ARG A 1 100 ? -13.170 -5.057 5.050 1.00 85.88 100 ARG A CA 1
ATOM 733 C C . ARG A 1 100 ? -14.164 -4.914 3.900 1.00 85.88 100 ARG A C 1
ATOM 735 O O . ARG A 1 100 ? -13.741 -4.629 2.784 1.00 85.88 100 ARG A O 1
ATOM 742 N N . SER A 1 101 ? -15.459 -5.075 4.161 1.00 86.69 101 SER A N 1
ATOM 743 C CA . SER A 1 101 ? -16.502 -4.922 3.138 1.00 86.69 101 SER A CA 1
ATOM 744 C C . SER A 1 101 ? -16.545 -3.495 2.582 1.00 86.69 101 SER A C 1
ATOM 746 O O . SER A 1 101 ? -16.567 -3.313 1.365 1.00 86.69 101 SER A O 1
ATOM 748 N N . VAL A 1 102 ? -16.441 -2.485 3.452 1.00 84.81 102 VAL A N 1
ATOM 749 C CA . VAL A 1 102 ? -16.348 -1.069 3.049 1.00 84.81 102 VAL A CA 1
ATOM 750 C C . VAL A 1 102 ? -15.093 -0.806 2.212 1.00 84.81 102 VAL A C 1
ATOM 752 O O . VAL A 1 102 ? -15.157 -0.132 1.183 1.00 84.81 102 VAL A O 1
ATOM 755 N N . LEU A 1 103 ? -13.946 -1.361 2.618 1.00 85.12 103 LEU A N 1
ATOM 756 C CA . LEU A 1 103 ? -12.693 -1.245 1.871 1.00 85.12 103 LEU A CA 1
ATOM 757 C C . LEU A 1 103 ? -12.802 -1.866 0.472 1.00 85.12 103 LEU A C 1
ATOM 759 O O . LEU A 1 103 ? -12.376 -1.246 -0.503 1.00 85.12 103 LEU A O 1
ATOM 763 N N . VAL A 1 104 ? -13.363 -3.073 0.373 1.00 89.56 104 VAL A N 1
ATOM 764 C CA . VAL A 1 104 ? -13.576 -3.772 -0.902 1.00 89.56 104 VAL A CA 1
ATOM 765 C C . VAL A 1 104 ? -14.502 -2.962 -1.804 1.00 89.56 104 VAL A C 1
ATOM 767 O O . VAL A 1 104 ? -14.195 -2.795 -2.981 1.00 89.56 104 VAL A O 1
ATOM 770 N N . GLU A 1 105 ? -15.594 -2.412 -1.268 1.00 89.31 105 GLU A N 1
ATOM 771 C CA . GLU A 1 105 ? -16.514 -1.571 -2.036 1.00 89.31 105 GLU A CA 1
ATOM 772 C C . GLU A 1 105 ? -15.827 -0.294 -2.544 1.00 89.31 105 GLU A C 1
ATOM 774 O O . GLU A 1 105 ? -15.950 0.047 -3.723 1.00 89.31 105 GLU A O 1
ATOM 779 N N . ARG A 1 106 ? -15.065 0.395 -1.681 1.00 89.69 106 ARG A N 1
ATOM 780 C CA . ARG A 1 106 ? -14.284 1.582 -2.062 1.00 89.69 106 ARG A CA 1
ATOM 781 C C . ARG A 1 106 ? -13.315 1.253 -3.192 1.00 89.69 106 ARG A C 1
ATOM 783 O O . ARG A 1 106 ? -13.353 1.900 -4.235 1.00 89.69 106 ARG A O 1
ATOM 790 N N . LEU A 1 107 ? -12.470 0.242 -2.994 1.00 92.25 107 LEU A N 1
ATOM 791 C CA . LEU A 1 107 ? -11.466 -0.137 -3.982 1.00 92.25 107 LEU A CA 1
ATOM 792 C C . LEU A 1 107 ? -12.108 -0.651 -5.271 1.00 92.25 107 LEU A C 1
ATOM 794 O O . LEU A 1 107 ? -11.608 -0.343 -6.344 1.00 92.25 107 LEU A O 1
ATOM 798 N N . GLY A 1 108 ? -13.243 -1.347 -5.195 1.00 93.62 108 GLY A N 1
ATOM 799 C CA . GLY A 1 108 ? -14.013 -1.756 -6.369 1.00 93.62 108 GLY A CA 1
ATOM 800 C C . GLY A 1 108 ? -14.475 -0.574 -7.226 1.00 93.62 108 GLY A C 1
ATOM 801 O O . GLY A 1 108 ? -14.438 -0.665 -8.449 1.00 93.62 108 GLY A O 1
ATOM 802 N N . LYS A 1 109 ? -14.838 0.561 -6.612 1.00 92.94 109 LYS A N 1
ATOM 803 C CA . LYS A 1 109 ? -15.182 1.804 -7.332 1.00 92.94 109 LYS A CA 1
ATOM 804 C C . LYS A 1 109 ? -13.960 2.507 -7.934 1.00 92.94 109 LYS A C 1
ATOM 806 O O . LYS A 1 109 ? -14.102 3.228 -8.915 1.00 92.94 109 LYS A O 1
ATOM 811 N N . GLU A 1 110 ? -12.779 2.315 -7.351 1.00 93.69 110 GLU A N 1
ATOM 812 C CA . GLU A 1 110 ? -11.510 2.865 -7.847 1.00 93.69 110 GLU A CA 1
ATOM 813 C C . GLU A 1 110 ? -10.877 2.006 -8.960 1.00 93.69 110 GLU A C 1
ATOM 815 O O . GLU A 1 110 ? -9.943 2.462 -9.625 1.00 93.69 110 GLU A O 1
ATOM 820 N N . MET A 1 111 ? -11.364 0.776 -9.174 1.00 96.31 111 MET A N 1
ATOM 821 C CA . MET A 1 111 ? -10.816 -0.130 -10.181 1.00 96.31 111 MET A CA 1
ATOM 822 C C . MET A 1 111 ? -10.994 0.414 -11.599 1.00 96.31 111 MET A C 1
ATOM 824 O O . MET A 1 111 ? -12.099 0.701 -12.053 1.00 96.31 111 MET A O 1
ATOM 828 N N . LEU A 1 112 ? -9.886 0.488 -12.333 1.00 97.38 112 LEU A N 1
ATOM 829 C CA . LEU A 1 112 ? -9.851 1.000 -13.701 1.00 97.38 112 LEU A CA 1
ATOM 830 C C . LEU A 1 112 ? -10.378 -0.012 -14.727 1.00 97.38 112 LEU A C 1
ATOM 832 O O . LEU A 1 112 ? -10.857 0.394 -15.785 1.00 97.38 112 LEU A O 1
ATOM 836 N N . ASN A 1 113 ? -10.256 -1.315 -14.442 1.00 97.00 113 ASN A N 1
ATOM 837 C CA . ASN A 1 113 ? -10.641 -2.419 -15.329 1.00 97.00 113 ASN A CA 1
ATOM 838 C C . ASN A 1 113 ? -10.108 -2.285 -16.778 1.00 97.00 113 ASN A C 1
ATOM 840 O O . ASN A 1 113 ? -10.737 -2.729 -17.746 1.00 97.00 113 ASN A O 1
ATOM 844 N N . GLN A 1 114 ? -8.943 -1.658 -16.947 1.00 97.69 114 GLN A N 1
ATOM 845 C CA . GLN A 1 114 ? -8.374 -1.403 -18.269 1.00 97.69 114 GLN A CA 1
ATOM 846 C C . GLN A 1 114 ? -7.790 -2.689 -18.854 1.00 97.69 114 GLN A C 1
ATOM 848 O O . GLN A 1 114 ? -7.260 -3.539 -18.132 1.00 97.69 114 GLN A O 1
ATOM 853 N N . MET A 1 115 ? -7.894 -2.829 -20.177 1.00 97.38 115 MET A N 1
ATOM 854 C CA . MET A 1 115 ? -7.387 -3.999 -20.893 1.00 97.38 115 MET A CA 1
ATOM 855 C C . MET A 1 115 ? -5.889 -4.207 -20.626 1.00 97.38 115 MET A C 1
ATOM 857 O O . MET A 1 115 ? -5.164 -3.221 -20.463 1.00 97.38 115 MET A O 1
ATOM 861 N N . PRO A 1 116 ? -5.414 -5.467 -20.595 1.00 96.19 116 PRO A N 1
ATOM 862 C CA . PRO A 1 116 ? -3.994 -5.745 -20.446 1.00 96.19 116 PRO A CA 1
ATOM 863 C C . PRO A 1 116 ? -3.184 -5.046 -21.540 1.00 96.19 116 PRO A C 1
ATOM 865 O O . PRO A 1 116 ? -3.566 -5.069 -22.711 1.00 96.19 116 PRO A O 1
ATOM 868 N N . ILE A 1 117 ? -2.059 -4.451 -21.154 1.00 95.56 117 ILE A N 1
ATOM 869 C CA . ILE A 1 117 ? -1.083 -3.894 -22.087 1.00 95.56 117 ILE A CA 1
ATOM 870 C C . ILE A 1 117 ? 0.064 -4.891 -22.193 1.00 95.56 117 ILE A C 1
ATOM 872 O O . ILE A 1 117 ? 0.714 -5.213 -21.199 1.00 95.56 117 ILE A O 1
ATOM 876 N N . ASP A 1 118 ? 0.322 -5.371 -23.407 1.00 91.62 118 ASP A N 1
ATOM 877 C CA . ASP A 1 118 ? 1.455 -6.253 -23.650 1.00 91.62 118 ASP A CA 1
ATOM 878 C C . ASP A 1 118 ? 2.779 -5.491 -23.537 1.00 91.62 118 ASP A C 1
ATOM 880 O O . ASP A 1 118 ? 2.967 -4.396 -24.082 1.00 91.62 118 ASP A O 1
ATOM 884 N N . GLY A 1 119 ? 3.733 -6.120 -22.862 1.00 93.25 119 GLY A N 1
ATOM 885 C CA . GLY A 1 119 ? 5.062 -5.579 -22.642 1.00 93.25 119 GLY A CA 1
ATOM 886 C C . GLY A 1 119 ? 6.050 -6.675 -22.282 1.00 93.25 119 GLY A C 1
ATOM 887 O O . GLY A 1 119 ? 5.682 -7.713 -21.720 1.00 93.25 119 GLY A O 1
ATOM 888 N N . ALA A 1 120 ? 7.309 -6.435 -22.625 1.00 96.25 120 ALA A N 1
ATOM 889 C CA . ALA A 1 120 ? 8.421 -7.270 -22.225 1.00 96.25 120 ALA A CA 1
ATOM 890 C C . ALA A 1 120 ? 9.513 -6.386 -21.632 1.00 96.25 120 ALA A C 1
ATOM 892 O O . ALA A 1 120 ? 9.871 -5.362 -22.204 1.00 96.25 120 ALA A O 1
ATOM 893 N N . PHE A 1 121 ? 10.046 -6.812 -20.498 1.00 97.19 121 PHE A N 1
ATOM 894 C CA . PHE A 1 121 ? 11.186 -6.188 -19.850 1.00 97.19 121 PHE A CA 1
ATOM 895 C C . PHE A 1 121 ? 12.373 -7.138 -19.893 1.00 97.19 121 PHE A C 1
ATOM 897 O O . PHE A 1 121 ? 12.238 -8.319 -20.218 1.00 97.19 121 PHE A O 1
ATOM 904 N N . THR A 1 122 ? 13.552 -6.636 -19.550 1.00 97.44 122 THR A N 1
ATOM 905 C CA . THR A 1 122 ? 14.754 -7.468 -19.449 1.00 97.44 122 THR A CA 1
ATOM 906 C C . THR A 1 122 ? 15.330 -7.391 -18.045 1.00 97.44 122 THR A C 1
ATOM 908 O O . THR A 1 122 ? 15.426 -6.303 -17.486 1.00 97.44 122 THR A O 1
ATOM 911 N N . THR A 1 123 ? 15.749 -8.513 -17.466 1.00 95.19 123 THR A N 1
ATOM 912 C CA . THR A 1 123 ? 16.567 -8.496 -16.247 1.00 95.19 123 THR A CA 1
ATOM 913 C C . THR A 1 123 ? 17.931 -7.855 -16.519 1.00 95.19 123 THR A C 1
ATOM 915 O O . THR A 1 123 ? 18.364 -7.719 -17.667 1.00 95.19 123 THR A O 1
ATOM 918 N N . LEU A 1 124 ? 18.664 -7.521 -15.457 1.00 93.38 124 LEU A N 1
ATOM 919 C CA . LEU A 1 124 ? 20.023 -6.972 -15.566 1.00 93.38 124 LEU A CA 1
ATOM 920 C C . LEU A 1 124 ? 21.042 -7.942 -16.193 1.00 93.38 124 LEU A C 1
ATOM 922 O O . LEU A 1 124 ? 22.113 -7.509 -16.611 1.00 93.38 124 LEU A O 1
ATOM 926 N N . ASP A 1 125 ? 20.699 -9.228 -16.293 1.00 93.75 125 ASP A N 1
ATOM 927 C CA . ASP A 1 125 ? 21.521 -10.266 -16.929 1.00 93.75 125 ASP A CA 1
ATOM 928 C C . ASP A 1 125 ? 20.999 -10.661 -18.321 1.00 93.75 125 ASP A C 1
ATOM 930 O O . ASP A 1 125 ? 21.405 -11.675 -18.885 1.00 93.75 125 ASP A O 1
ATOM 934 N N . GLY A 1 126 ? 20.076 -9.878 -18.888 1.00 93.81 126 GLY A N 1
ATOM 935 C CA . GLY A 1 126 ? 19.631 -10.048 -20.271 1.00 93.81 126 GLY A CA 1
ATOM 936 C C . GLY A 1 126 ? 18.466 -11.019 -20.478 1.00 93.81 126 GLY A C 1
ATOM 937 O O . GLY A 1 126 ? 18.075 -11.240 -21.623 1.00 93.81 126 GLY A O 1
ATOM 938 N N . LYS A 1 127 ? 17.875 -11.585 -19.416 1.00 95.56 127 LYS A N 1
ATOM 939 C CA . LYS A 1 127 ? 16.736 -12.510 -19.554 1.00 95.56 127 LYS A CA 1
ATOM 940 C C . LYS A 1 127 ? 15.430 -11.736 -19.769 1.00 95.56 127 LYS A C 1
ATOM 942 O O . LYS A 1 127 ? 15.185 -10.781 -19.033 1.00 95.56 127 LYS A O 1
ATOM 947 N N . PRO A 1 128 ? 14.577 -12.131 -20.727 1.00 95.06 128 PRO A N 1
ATOM 948 C CA . PRO A 1 128 ? 13.293 -11.474 -20.931 1.00 95.06 128 PRO A CA 1
ATOM 949 C C . PRO A 1 128 ? 12.291 -11.841 -19.826 1.00 95.06 128 PRO A C 1
ATOM 951 O O . PRO A 1 128 ? 12.270 -12.972 -19.344 1.00 95.06 128 PRO A O 1
ATOM 954 N N . LEU A 1 129 ? 11.424 -10.894 -19.478 1.00 95.00 129 LEU A N 1
ATOM 955 C CA . LEU A 1 129 ? 10.203 -11.088 -18.700 1.00 95.00 129 LEU A CA 1
ATOM 956 C C . LEU A 1 129 ? 9.041 -10.521 -19.514 1.00 95.00 129 LEU A C 1
ATOM 958 O O . LEU A 1 129 ? 8.978 -9.306 -19.699 1.00 95.00 129 LEU A O 1
ATOM 962 N N . LYS A 1 130 ? 8.109 -11.358 -19.977 1.00 96.62 130 LYS A N 1
ATOM 963 C CA . LYS A 1 130 ? 6.875 -10.859 -20.595 1.00 96.62 130 LYS A CA 1
ATOM 964 C C . LYS A 1 130 ? 5.795 -10.723 -19.533 1.00 96.62 130 LYS A C 1
ATOM 966 O O . LYS A 1 130 ? 5.621 -11.611 -18.702 1.00 96.62 130 LYS A O 1
ATOM 971 N N . LEU A 1 131 ? 5.013 -9.648 -19.593 1.00 95.00 131 LEU A N 1
ATOM 972 C CA . LEU A 1 131 ? 3.865 -9.471 -18.697 1.00 95.00 131 LEU A CA 1
ATOM 973 C C . LEU A 1 131 ? 2.835 -10.604 -18.847 1.00 95.00 131 LEU A C 1
ATOM 975 O O . LEU A 1 131 ? 2.217 -11.008 -17.866 1.00 95.00 131 LEU A O 1
ATOM 979 N N . SER A 1 132 ? 2.712 -11.182 -20.046 1.00 95.19 132 SER A N 1
ATOM 980 C CA . SER A 1 132 ? 1.881 -12.362 -20.309 1.00 95.19 132 SER A CA 1
ATOM 981 C C . SER A 1 132 ? 2.263 -13.580 -19.466 1.00 95.19 132 SER A C 1
ATOM 983 O O . SER A 1 132 ? 1.389 -14.373 -19.120 1.00 95.19 132 SER A O 1
ATOM 985 N N . ASP A 1 133 ? 3.543 -13.714 -19.112 1.00 95.81 133 ASP A N 1
ATOM 986 C CA . ASP A 1 133 ? 4.067 -14.846 -18.338 1.00 95.81 133 ASP A CA 1
ATOM 987 C C . ASP A 1 133 ? 3.683 -14.737 -16.851 1.00 95.81 133 ASP A C 1
ATOM 989 O O . ASP A 1 133 ? 3.821 -15.693 -16.089 1.00 95.81 133 ASP A O 1
ATOM 993 N N . LEU A 1 134 ? 3.183 -13.569 -16.431 1.00 96.38 134 LEU A N 1
ATOM 994 C CA . LEU A 1 134 ? 2.712 -13.299 -15.074 1.00 96.38 134 LEU A CA 1
ATOM 995 C C . LEU A 1 134 ? 1.196 -13.485 -14.909 1.00 96.38 134 LEU A C 1
ATOM 997 O O . LEU A 1 134 ? 0.684 -13.283 -13.806 1.00 96.38 134 LEU A O 1
ATOM 1001 N N . LYS A 1 135 ? 0.469 -13.894 -15.961 1.00 95.25 135 LYS A N 1
ATOM 1002 C CA . LYS A 1 135 ? -0.958 -14.238 -15.847 1.00 95.25 135 LYS A CA 1
ATOM 1003 C C . LYS A 1 135 ? -1.181 -15.284 -14.749 1.00 95.25 135 LYS A C 1
ATOM 1005 O O . LYS A 1 135 ? -0.386 -16.199 -14.551 1.00 95.25 135 LYS A O 1
ATOM 1010 N N . GLY A 1 136 ? -2.278 -15.130 -14.018 1.00 97.50 136 GLY A N 1
ATOM 1011 C CA . GLY A 1 136 ? -2.591 -15.885 -12.804 1.00 97.50 136 GLY A CA 1
ATOM 1012 C C . GLY A 1 136 ? -2.040 -15.260 -11.517 1.00 97.50 136 GLY A C 1
ATOM 1013 O O . GLY A 1 136 ? -2.416 -15.706 -10.431 1.00 97.50 136 GLY A O 1
ATOM 1014 N N . LYS A 1 137 ? -1.200 -14.220 -11.609 1.00 98.56 137 LYS A N 1
ATOM 1015 C CA . LYS A 1 137 ? -0.654 -13.486 -10.459 1.00 98.56 137 LYS A CA 1
ATOM 1016 C C . LYS A 1 137 ? -1.166 -12.053 -10.420 1.00 98.56 137 LYS A C 1
ATOM 1018 O O . LYS A 1 137 ? -1.402 -11.440 -11.454 1.00 98.56 137 LYS A O 1
ATOM 1023 N N . VAL A 1 138 ? -1.272 -11.505 -9.216 1.00 98.69 138 VAL A N 1
ATOM 1024 C CA . VAL A 1 138 ? -1.363 -10.057 -9.011 1.00 98.69 138 VAL A CA 1
ATOM 1025 C C . VAL A 1 138 ? 0.023 -9.465 -9.244 1.00 98.69 138 VAL A C 1
ATOM 1027 O O . VAL A 1 138 ? 0.998 -9.946 -8.663 1.00 98.69 138 VAL A O 1
ATOM 1030 N N . VAL A 1 139 ? 0.130 -8.441 -10.089 1.00 98.38 139 VAL A N 1
ATOM 1031 C CA . VAL A 1 139 ? 1.423 -7.833 -10.440 1.00 98.38 139 VAL A CA 1
ATOM 1032 C C . VAL A 1 139 ? 1.496 -6.410 -9.907 1.00 98.38 139 VAL A C 1
ATOM 1034 O O . VAL A 1 139 ? 0.654 -5.581 -10.242 1.00 98.38 139 VAL A O 1
ATOM 1037 N N . VAL A 1 140 ? 2.529 -6.120 -9.118 1.00 98.50 140 VAL A N 1
ATOM 1038 C CA . VAL A 1 140 ? 2.927 -4.754 -8.761 1.00 98.50 140 VAL A CA 1
ATOM 1039 C C . VAL A 1 140 ? 3.983 -4.305 -9.765 1.00 98.50 140 VAL A C 1
ATOM 1041 O O . VAL A 1 140 ? 5.111 -4.800 -9.751 1.00 98.50 140 VAL A O 1
ATOM 1044 N N . LEU A 1 141 ? 3.604 -3.397 -10.657 1.00 98.31 141 LEU A N 1
ATOM 1045 C CA . LEU A 1 141 ? 4.469 -2.818 -11.682 1.00 98.31 141 LEU A CA 1
ATOM 1046 C C . LEU A 1 141 ? 4.842 -1.396 -11.261 1.00 98.31 141 LEU A C 1
ATOM 1048 O O . LEU A 1 141 ? 3.954 -0.570 -11.088 1.00 98.31 141 LEU A O 1
ATOM 1052 N N . ASP A 1 142 ? 6.128 -1.104 -11.088 1.00 98.31 142 ASP A N 1
ATOM 1053 C CA . ASP A 1 142 ? 6.614 0.201 -10.619 1.00 98.31 142 ASP A CA 1
ATOM 1054 C C . ASP A 1 142 ? 7.681 0.746 -11.564 1.00 98.31 142 ASP A C 1
ATOM 1056 O O . ASP A 1 142 ? 8.715 0.108 -11.761 1.00 98.31 142 ASP A O 1
ATOM 1060 N N . TYR A 1 143 ? 7.436 1.922 -12.137 1.00 98.62 143 TYR A N 1
ATOM 1061 C CA . TYR A 1 143 ? 8.364 2.598 -13.037 1.00 98.62 143 TYR A CA 1
ATOM 1062 C C . TYR A 1 143 ? 9.225 3.618 -12.290 1.00 98.62 143 TYR A C 1
ATOM 1064 O O . TYR A 1 143 ? 8.702 4.493 -11.592 1.00 98.62 143 TYR A O 1
ATOM 1072 N N . TRP A 1 144 ? 10.545 3.543 -12.476 1.00 98.44 144 TRP A N 1
ATOM 1073 C CA . TRP A 1 144 ? 11.521 4.384 -11.777 1.00 98.44 144 TRP A CA 1
ATOM 1074 C C . TRP A 1 144 ? 12.767 4.697 -12.623 1.00 98.44 144 TRP A C 1
ATOM 1076 O O . TRP A 1 144 ? 12.968 4.116 -13.682 1.00 98.44 144 TRP A O 1
ATOM 1086 N N . ALA A 1 145 ? 13.629 5.590 -12.130 1.00 98.19 145 ALA A N 1
ATOM 1087 C CA . ALA A 1 145 ? 14.943 5.889 -12.708 1.00 98.19 145 ALA A CA 1
ATOM 1088 C C . ALA A 1 145 ? 15.963 6.199 -11.599 1.00 98.19 145 ALA A C 1
ATOM 1090 O O . ALA A 1 145 ? 15.580 6.670 -10.525 1.00 98.19 145 ALA A O 1
ATOM 1091 N N . THR A 1 146 ? 17.257 5.983 -11.833 1.00 97.19 146 THR A N 1
ATOM 1092 C CA . THR A 1 146 ? 18.320 6.208 -10.831 1.00 97.19 146 THR A CA 1
ATOM 1093 C C . THR A 1 146 ? 18.449 7.666 -10.398 1.00 97.19 146 THR A C 1
ATOM 1095 O O . THR A 1 146 ? 18.778 7.944 -9.246 1.00 97.19 146 THR A O 1
ATOM 1098 N N . TRP A 1 147 ? 18.129 8.601 -11.291 1.00 96.50 147 TRP A N 1
ATOM 1099 C CA . TRP A 1 147 ? 18.109 10.040 -11.027 1.00 96.50 147 TRP A CA 1
ATOM 1100 C C . TRP A 1 147 ? 16.799 10.520 -10.370 1.00 96.50 147 TRP A C 1
ATOM 1102 O O . TRP A 1 147 ? 16.694 11.676 -9.953 1.00 96.50 147 TRP A O 1
ATOM 1112 N N . CYS A 1 148 ? 15.785 9.657 -10.253 1.00 97.00 148 CYS A N 1
ATOM 1113 C CA . CYS A 1 148 ? 14.486 10.007 -9.684 1.00 97.00 148 CYS A CA 1
ATOM 1114 C C . CYS A 1 148 ? 14.529 9.996 -8.147 1.00 97.00 148 CYS A C 1
ATOM 1116 O O . CYS A 1 148 ? 14.274 8.980 -7.500 1.00 97.00 148 CYS A O 1
ATOM 1118 N N . GLY A 1 149 ? 14.780 11.160 -7.542 1.00 96.12 149 GLY A N 1
ATOM 1119 C CA . GLY A 1 149 ? 14.801 11.325 -6.082 1.00 96.12 149 GLY A CA 1
ATOM 1120 C C . GLY A 1 149 ? 13.559 10.774 -5.353 1.00 96.12 149 GLY A C 1
ATOM 1121 O O . GLY A 1 149 ? 13.722 10.015 -4.396 1.00 96.12 149 GLY A O 1
ATOM 1122 N N . PRO A 1 150 ? 12.318 11.089 -5.783 1.00 95.88 150 PRO A N 1
ATOM 1123 C CA . PRO A 1 150 ? 11.109 10.526 -5.174 1.00 95.88 150 PRO A CA 1
ATOM 1124 C C . PRO A 1 150 ? 11.010 8.997 -5.285 1.00 95.88 150 PRO A C 1
ATOM 1126 O O . PRO A 1 150 ? 10.526 8.356 -4.354 1.00 95.88 150 PRO A O 1
ATOM 1129 N N . CYS A 1 151 ? 11.508 8.405 -6.375 1.00 96.50 151 CYS A N 1
ATOM 1130 C CA . CYS A 1 151 ? 11.556 6.954 -6.543 1.00 96.50 151 CYS A CA 1
ATOM 1131 C C . CYS A 1 151 ? 12.468 6.328 -5.482 1.00 96.50 151 CYS A C 1
ATOM 1133 O O . CYS A 1 151 ? 12.027 5.458 -4.732 1.00 96.50 151 CYS A O 1
ATOM 1135 N N . VAL A 1 152 ? 13.694 6.849 -5.339 1.00 95.19 152 VAL A N 1
ATOM 1136 C CA . VAL A 1 152 ? 14.665 6.367 -4.343 1.00 95.19 152 VAL A CA 1
ATOM 1137 C C . VAL A 1 152 ? 14.121 6.504 -2.919 1.00 95.19 152 VAL A C 1
ATOM 1139 O O . VAL A 1 152 ? 14.262 5.586 -2.114 1.00 95.19 152 VAL A O 1
ATOM 1142 N N . LYS A 1 153 ? 13.419 7.604 -2.612 1.00 94.56 153 LYS A N 1
ATOM 1143 C CA . LYS A 1 153 ? 12.753 7.788 -1.311 1.00 94.56 153 LYS A CA 1
ATOM 1144 C C . LYS A 1 153 ? 11.649 6.760 -1.039 1.00 94.56 153 LYS A C 1
ATOM 1146 O O . LYS A 1 153 ? 11.404 6.465 0.123 1.00 94.56 153 LYS A O 1
ATOM 1151 N N . SER A 1 154 ? 11.000 6.212 -2.070 1.00 94.50 154 SER A N 1
ATOM 1152 C CA . SER A 1 154 ? 9.953 5.184 -1.919 1.00 94.50 154 SER A CA 1
ATOM 1153 C C . SER A 1 154 ? 10.493 3.761 -1.734 1.00 94.50 154 SER A C 1
ATOM 1155 O O . SER A 1 154 ? 9.750 2.867 -1.330 1.00 94.50 154 SER A O 1
ATOM 1157 N N . PHE A 1 155 ? 11.780 3.525 -2.007 1.00 95.81 155 PHE A N 1
ATOM 1158 C CA . PHE A 1 155 ? 12.359 2.181 -1.986 1.00 95.81 155 PHE A CA 1
ATOM 1159 C C . PHE A 1 155 ? 12.356 1.478 -0.631 1.00 95.81 155 PHE A C 1
ATOM 1161 O O . PHE A 1 155 ? 12.099 0.277 -0.640 1.00 95.81 155 PHE A O 1
ATOM 1168 N N . PRO A 1 156 ? 12.568 2.138 0.523 1.00 95.25 156 PRO A N 1
ATOM 1169 C CA . PRO A 1 156 ? 12.397 1.474 1.816 1.00 95.25 156 PRO A CA 1
ATOM 1170 C C . PRO A 1 156 ? 10.991 0.878 1.976 1.00 95.25 156 PRO A C 1
ATOM 1172 O O . PRO A 1 156 ? 10.834 -0.273 2.386 1.00 95.25 156 PRO A O 1
ATOM 1175 N N . SER A 1 157 ? 9.969 1.627 1.560 1.00 94.50 157 SER A N 1
ATOM 1176 C CA . SER A 1 157 ? 8.571 1.209 1.632 1.00 94.50 157 SER A CA 1
ATOM 1177 C C . SER A 1 157 ? 8.260 0.090 0.630 1.00 94.50 157 SER A C 1
ATOM 1179 O O . SER A 1 157 ? 7.628 -0.906 0.987 1.00 94.50 157 SER A O 1
ATOM 1181 N N . LEU A 1 158 ? 8.761 0.202 -0.606 1.00 96.88 158 LEU A N 1
ATOM 1182 C CA . LEU A 1 158 ? 8.650 -0.843 -1.629 1.00 96.88 158 LEU A CA 1
ATOM 1183 C C . LEU A 1 158 ? 9.368 -2.133 -1.214 1.00 96.88 158 LEU A C 1
ATOM 1185 O O . LEU A 1 158 ? 8.828 -3.217 -1.408 1.00 96.88 158 LEU A O 1
ATOM 1189 N N . GLN A 1 159 ? 10.548 -2.023 -0.605 1.00 97.50 159 GLN A N 1
ATOM 1190 C CA . GLN A 1 159 ? 11.305 -3.156 -0.085 1.00 97.50 159 GLN A CA 1
ATOM 1191 C C . GLN A 1 159 ? 10.491 -3.889 0.980 1.00 97.50 159 GLN A C 1
ATOM 1193 O O . GLN A 1 159 ? 10.325 -5.098 0.883 1.00 97.50 159 GLN A O 1
ATOM 1198 N N . ARG A 1 160 ? 9.905 -3.177 1.952 1.00 96.81 160 ARG A N 1
ATOM 1199 C CA . ARG A 1 160 ? 9.029 -3.798 2.962 1.00 96.81 160 ARG A CA 1
ATOM 1200 C C . ARG A 1 160 ? 7.811 -4.487 2.349 1.00 96.81 160 ARG A C 1
ATOM 1202 O O . ARG A 1 160 ? 7.457 -5.5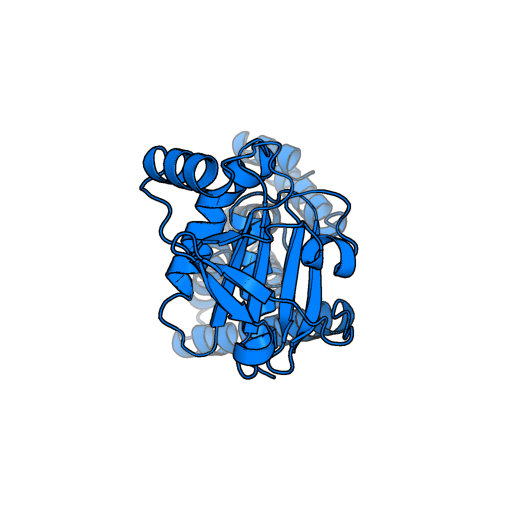86 2.776 1.00 96.81 160 ARG A O 1
ATOM 1209 N N . LEU A 1 161 ? 7.181 -3.863 1.354 1.00 97.62 161 LEU A N 1
ATOM 1210 C CA . LEU A 1 161 ? 6.066 -4.467 0.627 1.00 97.62 161 LEU A CA 1
ATOM 1211 C C . LEU A 1 161 ? 6.509 -5.743 -0.107 1.00 97.62 161 LEU A C 1
ATOM 1213 O O . LEU A 1 161 ? 5.828 -6.764 -0.027 1.00 97.62 161 LEU A O 1
ATOM 1217 N N . TYR A 1 162 ? 7.665 -5.710 -0.769 1.00 98.25 162 TYR A N 1
ATOM 1218 C CA . TYR A 1 162 ? 8.261 -6.882 -1.400 1.00 98.25 162 TYR A CA 1
ATOM 1219 C C . TYR A 1 162 ? 8.523 -7.991 -0.379 1.00 98.25 162 TYR A C 1
ATOM 1221 O O . TYR A 1 162 ? 8.077 -9.113 -0.599 1.00 98.25 162 TYR A O 1
ATOM 1229 N N . GLU A 1 163 ? 9.125 -7.697 0.777 1.00 98.00 163 GLU A N 1
ATOM 1230 C CA . GLU A 1 163 ? 9.381 -8.719 1.802 1.00 98.00 163 GLU A CA 1
ATOM 1231 C C . GLU A 1 163 ? 8.112 -9.386 2.326 1.00 98.00 163 GLU A C 1
ATOM 1233 O O . GLU A 1 163 ? 8.106 -10.591 2.592 1.00 98.00 163 GLU A O 1
ATOM 1238 N N . LYS A 1 164 ? 7.017 -8.629 2.422 1.00 97.56 164 LYS A N 1
ATOM 1239 C CA . LYS A 1 164 ? 5.711 -9.159 2.819 1.00 97.56 164 LYS A CA 1
ATOM 1240 C C . LYS A 1 164 ? 5.166 -10.186 1.819 1.00 97.56 164 LYS A C 1
ATOM 1242 O O . LYS A 1 164 ? 4.520 -11.146 2.233 1.00 97.56 164 LYS A O 1
ATOM 1247 N N . TYR A 1 165 ? 5.426 -10.006 0.523 1.00 98.25 165 TYR A N 1
ATOM 1248 C CA . TYR A 1 165 ? 4.805 -10.794 -0.547 1.00 98.25 165 TYR A CA 1
ATOM 1249 C C . TYR A 1 165 ? 5.764 -11.690 -1.344 1.00 98.25 165 TYR A C 1
ATOM 1251 O O . TYR A 1 165 ? 5.282 -12.524 -2.106 1.00 98.25 165 TYR A O 1
ATOM 1259 N N . ARG A 1 166 ? 7.090 -11.597 -1.165 1.00 96.75 166 ARG A N 1
ATOM 1260 C CA . ARG A 1 166 ? 8.096 -12.327 -1.972 1.00 96.75 166 ARG A CA 1
ATOM 1261 C C . ARG A 1 166 ? 7.918 -13.848 -1.971 1.00 96.75 166 ARG A C 1
ATOM 1263 O O . ARG A 1 166 ? 8.286 -14.511 -2.931 1.00 96.75 166 ARG A O 1
ATOM 1270 N N . ASN A 1 167 ? 7.338 -14.391 -0.899 1.00 97.62 167 ASN A N 1
ATOM 1271 C CA . ASN A 1 167 ? 7.085 -15.823 -0.732 1.00 97.62 167 ASN A CA 1
ATOM 1272 C C . ASN A 1 167 ? 5.668 -16.238 -1.170 1.00 97.62 167 ASN A C 1
ATOM 1274 O O . ASN A 1 167 ? 5.329 -17.418 -1.101 1.00 97.62 167 ASN A O 1
ATOM 1278 N N . ASN A 1 168 ? 4.822 -15.295 -1.593 1.00 98.06 168 ASN A N 1
ATOM 1279 C CA . ASN A 1 168 ? 3.482 -15.587 -2.084 1.00 98.06 168 ASN A CA 1
ATOM 1280 C C . ASN A 1 168 ? 3.540 -15.877 -3.597 1.00 98.06 168 ASN A C 1
ATOM 1282 O O . ASN A 1 168 ? 3.766 -14.959 -4.384 1.00 98.06 168 ASN A O 1
ATOM 1286 N N . PRO A 1 169 ? 3.269 -17.117 -4.047 1.00 97.56 169 PRO A N 1
ATOM 1287 C CA . PRO A 1 169 ? 3.389 -17.479 -5.460 1.00 97.56 169 PRO A CA 1
ATOM 1288 C C . PRO A 1 169 ? 2.361 -16.779 -6.36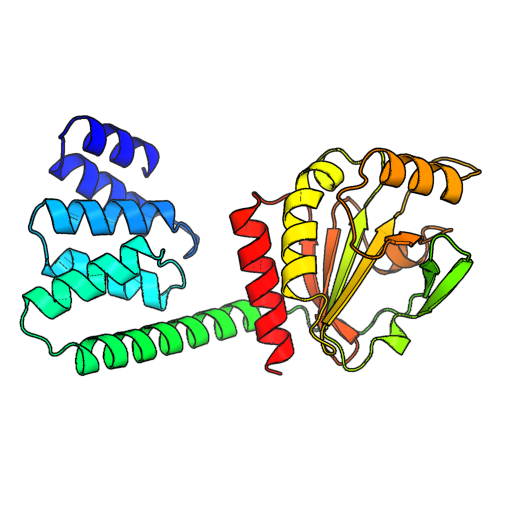6 1.00 97.56 169 PRO A C 1
ATOM 1290 O O . PRO A 1 169 ? 2.523 -16.788 -7.588 1.00 97.56 169 PRO A O 1
ATOM 1293 N N . LYS A 1 170 ? 1.314 -16.176 -5.784 1.00 98.38 170 LYS A N 1
ATOM 1294 C CA . LYS A 1 170 ? 0.248 -15.449 -6.488 1.00 98.38 170 LYS A CA 1
ATOM 1295 C C . LYS A 1 170 ? 0.540 -13.955 -6.655 1.00 98.38 170 LYS A C 1
ATOM 1297 O O . LYS A 1 170 ? -0.298 -13.257 -7.219 1.00 98.38 170 LYS A O 1
ATOM 1302 N N . VAL A 1 171 ? 1.682 -13.460 -6.176 1.00 98.62 171 VAL A N 1
ATOM 1303 C CA . VAL A 1 171 ? 2.091 -12.056 -6.317 1.00 98.62 171 VAL A CA 1
ATOM 1304 C C . VAL A 1 171 ? 3.420 -11.987 -7.065 1.00 98.62 171 VAL A C 1
ATOM 1306 O O . VAL A 1 171 ? 4.314 -12.803 -6.849 1.00 98.62 171 VAL A O 1
ATOM 1309 N N . ALA A 1 172 ? 3.553 -11.023 -7.970 1.00 98.12 172 ALA A N 1
ATOM 1310 C CA . ALA A 1 172 ? 4.791 -10.735 -8.680 1.00 98.12 172 ALA A CA 1
ATOM 1311 C C . ALA A 1 172 ? 5.113 -9.240 -8.618 1.00 98.12 172 ALA A C 1
ATOM 1313 O O . ALA A 1 172 ? 4.217 -8.399 -8.639 1.00 98.12 172 ALA A O 1
ATOM 1314 N N . PHE A 1 173 ? 6.405 -8.920 -8.580 1.00 98.25 173 PHE A N 1
ATOM 1315 C CA . PHE A 1 173 ? 6.904 -7.550 -8.643 1.00 98.25 173 PHE A CA 1
ATOM 1316 C C . PHE A 1 173 ? 7.687 -7.363 -9.938 1.00 98.25 173 PHE A C 1
ATOM 1318 O O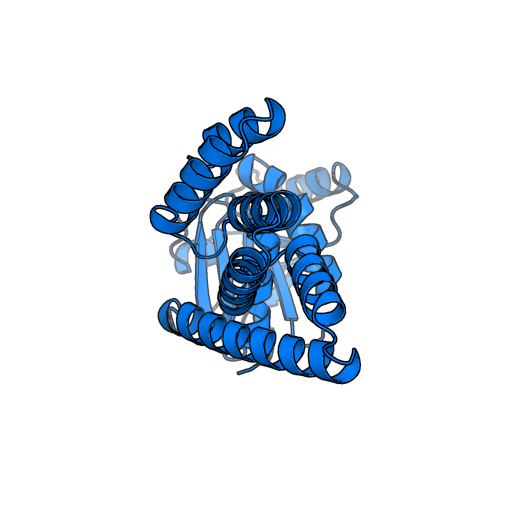 . PHE A 1 173 ? 8.595 -8.141 -10.240 1.00 98.25 173 PHE A O 1
ATOM 1325 N N . ALA A 1 174 ? 7.334 -6.323 -10.684 1.00 97.12 174 ALA A N 1
ATOM 1326 C CA . ALA A 1 174 ? 8.047 -5.846 -11.857 1.00 97.12 174 ALA A CA 1
ATOM 1327 C C . ALA A 1 174 ? 8.513 -4.413 -11.570 1.00 97.12 174 ALA A C 1
ATOM 1329 O O . ALA A 1 174 ? 7.780 -3.456 -11.799 1.00 97.12 174 ALA A O 1
ATOM 1330 N N . ILE A 1 175 ? 9.716 -4.266 -11.007 1.00 98.12 175 ILE A N 1
ATOM 1331 C CA . ILE A 1 175 ? 10.290 -2.954 -10.680 1.00 98.12 175 ILE A CA 1
ATOM 1332 C C . ILE A 1 175 ? 11.162 -2.518 -11.857 1.00 98.12 175 ILE A C 1
ATOM 1334 O O . ILE A 1 175 ? 12.278 -3.007 -12.037 1.00 98.12 175 ILE A O 1
ATOM 1338 N N . VAL A 1 176 ? 10.616 -1.663 -12.715 1.00 98.50 176 VAL A N 1
ATOM 1339 C CA . VAL A 1 176 ? 11.123 -1.402 -14.064 1.00 98.50 176 VAL A CA 1
ATOM 1340 C C . VAL A 1 176 ? 11.821 -0.048 -14.122 1.00 98.50 176 VAL A C 1
ATOM 1342 O O . VAL A 1 176 ? 11.209 1.000 -13.917 1.00 98.50 176 VAL A O 1
ATOM 1345 N N . ASN A 1 177 ? 13.115 -0.076 -14.418 1.00 98.56 177 ASN A N 1
ATOM 1346 C CA . ASN A 1 177 ? 13.911 1.111 -14.675 1.00 98.56 177 ASN A CA 1
ATOM 1347 C C . ASN A 1 177 ? 13.674 1.614 -16.112 1.00 98.56 177 ASN A C 1
ATOM 1349 O O . ASN A 1 177 ? 13.665 0.819 -17.060 1.00 98.56 177 ASN A O 1
ATOM 1353 N N . VAL A 1 178 ? 13.463 2.925 -16.235 1.00 98.44 178 VAL A N 1
ATOM 1354 C CA . VAL A 1 178 ? 13.115 3.661 -17.460 1.00 98.44 178 VAL A CA 1
ATOM 1355 C C . VAL A 1 178 ? 13.894 4.975 -17.540 1.00 98.44 178 VAL A C 1
ATOM 1357 O O . VAL A 1 178 ? 14.406 5.477 -16.539 1.00 98.44 178 VAL A O 1
ATOM 1360 N N . TRP A 1 179 ? 13.926 5.576 -18.727 1.00 97.62 179 TRP A N 1
ATOM 1361 C CA . TRP A 1 179 ? 14.366 6.954 -18.980 1.00 97.62 179 TRP A CA 1
ATOM 1362 C C . TRP A 1 179 ? 15.802 7.267 -18.541 1.00 97.62 179 TRP A C 1
ATOM 1364 O O . TRP A 1 179 ? 16.143 8.413 -18.224 1.00 97.62 179 TRP A O 1
ATOM 1374 N N . GLU A 1 180 ? 16.673 6.262 -18.547 1.00 96.88 180 GLU A N 1
ATOM 1375 C CA . GLU A 1 180 ? 18.102 6.466 -18.340 1.00 96.88 180 GLU A CA 1
ATOM 1376 C C . GLU A 1 180 ? 18.748 7.097 -19.576 1.00 96.88 180 GLU A C 1
ATOM 1378 O O . GLU A 1 180 ? 18.590 6.632 -20.708 1.00 96.88 180 GLU A O 1
ATOM 1383 N N . ARG A 1 181 ? 19.527 8.158 -19.354 1.00 92.00 181 ARG A N 1
ATOM 1384 C CA . ARG A 1 181 ? 20.264 8.884 -20.401 1.00 92.00 181 ARG A CA 1
ATOM 1385 C C . ARG A 1 181 ? 21.724 8.429 -20.456 1.00 92.00 181 ARG A C 1
ATOM 1387 O O . ARG A 1 181 ? 22.636 9.243 -20.369 1.00 92.00 181 ARG A O 1
ATOM 1394 N N . SER A 1 182 ? 21.924 7.119 -20.539 1.00 92.94 182 SER A N 1
ATOM 1395 C CA . SER A 1 182 ? 23.234 6.469 -20.629 1.00 92.94 182 SER A CA 1
ATOM 1396 C C . SER A 1 182 ? 23.206 5.419 -21.733 1.00 92.94 182 SER A C 1
ATOM 1398 O O . SER A 1 182 ? 22.197 4.731 -21.892 1.00 92.94 182 SER A O 1
ATOM 1400 N N . GLU A 1 183 ? 24.306 5.280 -22.473 1.00 91.44 183 GLU A N 1
ATOM 1401 C CA . GLU A 1 183 ? 24.497 4.169 -23.416 1.00 91.44 183 GLU A CA 1
ATOM 1402 C C . GLU A 1 183 ? 24.656 2.837 -22.665 1.00 91.44 183 GLU A C 1
ATOM 1404 O O . GLU A 1 183 ? 24.097 1.820 -23.072 1.00 91.44 183 GLU A O 1
ATOM 1409 N N . ASP A 1 184 ? 25.320 2.858 -21.504 1.00 95.06 184 ASP A N 1
ATOM 1410 C CA . ASP A 1 184 ? 25.400 1.722 -20.584 1.00 95.06 184 ASP A CA 1
ATOM 1411 C C . ASP A 1 184 ? 24.340 1.838 -19.478 1.00 95.06 184 ASP A C 1
ATOM 1413 O O . ASP A 1 184 ? 24.626 2.164 -18.321 1.00 95.06 184 ASP A O 1
ATOM 1417 N N . ARG A 1 185 ? 23.072 1.606 -19.840 1.00 94.75 185 ARG A N 1
ATOM 1418 C CA . ARG A 1 185 ? 21.961 1.590 -18.867 1.00 94.75 185 ARG A CA 1
ATOM 1419 C C . ARG A 1 185 ? 22.121 0.464 -17.839 1.00 94.75 185 ARG A C 1
ATOM 1421 O O . ARG A 1 185 ? 21.809 0.651 -16.668 1.00 94.75 185 ARG A O 1
ATOM 1428 N N . VAL A 1 186 ? 22.609 -0.706 -18.263 1.00 96.44 186 VAL A N 1
ATOM 1429 C CA . VAL A 1 186 ? 22.735 -1.888 -17.393 1.00 96.44 186 VAL A CA 1
ATOM 1430 C C . VAL A 1 186 ? 23.778 -1.647 -16.306 1.00 96.44 186 VAL A C 1
ATOM 1432 O O . VAL A 1 186 ? 23.474 -1.855 -15.131 1.00 96.44 186 VAL A O 1
ATOM 1435 N N . GLY A 1 187 ? 24.981 -1.198 -16.674 1.00 96.94 187 GLY A N 1
ATOM 1436 C CA . GLY A 1 187 ? 26.050 -0.895 -15.725 1.00 96.94 187 GLY A CA 1
ATOM 1437 C C . GLY A 1 187 ? 25.673 0.237 -14.777 1.00 96.94 187 GLY A C 1
ATOM 1438 O O . GLY A 1 187 ? 25.899 0.127 -13.572 1.00 96.94 187 GLY A O 1
ATOM 1439 N N . LEU A 1 188 ? 24.992 1.271 -15.281 1.00 96.88 188 LEU A N 1
ATOM 1440 C CA . LEU A 1 188 ? 24.474 2.368 -14.462 1.00 96.88 188 LEU A CA 1
ATOM 1441 C C . LEU A 1 188 ? 23.491 1.875 -13.385 1.00 96.88 188 LEU A C 1
ATOM 1443 O O . LEU A 1 188 ? 23.628 2.233 -12.212 1.00 96.88 188 LEU A O 1
ATOM 1447 N N . VAL A 1 189 ? 22.538 1.011 -13.748 1.00 97.25 189 VAL A N 1
ATOM 1448 C CA . VAL A 1 189 ? 21.568 0.455 -12.790 1.00 97.25 189 VAL A CA 1
ATOM 1449 C C . VAL A 1 189 ? 22.230 -0.541 -11.834 1.00 97.25 189 VAL A C 1
ATOM 1451 O O . VAL A 1 189 ? 21.946 -0.499 -10.636 1.00 97.25 189 VAL A O 1
ATOM 1454 N N . LYS A 1 190 ? 23.157 -1.387 -12.307 1.00 96.81 190 LYS A N 1
ATOM 1455 C CA . LYS A 1 190 ? 23.944 -2.286 -11.441 1.00 96.81 190 LYS A CA 1
ATOM 1456 C C . LYS A 1 190 ? 24.735 -1.492 -10.396 1.00 96.81 190 LYS A C 1
ATOM 1458 O O . LYS A 1 190 ? 24.587 -1.755 -9.206 1.00 96.81 190 LYS A O 1
ATOM 1463 N N . GLY A 1 191 ? 25.460 -0.454 -10.812 1.00 97.19 191 GLY A N 1
ATOM 1464 C CA . GLY A 1 191 ? 26.215 0.410 -9.901 1.00 97.19 191 GLY A CA 1
ATOM 1465 C C . GLY A 1 191 ? 25.330 1.174 -8.909 1.00 97.19 191 GLY A C 1
ATOM 1466 O O . GLY A 1 191 ? 25.729 1.401 -7.764 1.00 97.19 191 GLY A O 1
ATOM 1467 N N . PHE A 1 192 ? 24.106 1.548 -9.301 1.00 97.50 192 PHE A N 1
ATOM 1468 C CA . PHE A 1 192 ? 23.124 2.098 -8.363 1.00 97.50 192 PHE A CA 1
ATOM 1469 C C . PHE A 1 192 ? 22.729 1.065 -7.297 1.00 97.50 192 PHE A C 1
ATOM 1471 O O . PHE A 1 192 ? 22.707 1.393 -6.110 1.00 97.50 192 PHE A O 1
ATOM 1478 N N . LEU A 1 193 ? 22.432 -0.173 -7.695 1.00 96.44 193 LEU A N 1
ATOM 1479 C CA . LEU A 1 193 ? 22.010 -1.234 -6.776 1.00 96.44 193 LEU A CA 1
ATOM 1480 C C . LEU A 1 193 ? 23.138 -1.695 -5.849 1.00 96.44 193 LEU A C 1
ATOM 1482 O O . LEU A 1 193 ? 22.886 -1.930 -4.673 1.00 96.44 193 LEU A O 1
ATOM 1486 N N . GLU A 1 194 ? 24.383 -1.735 -6.320 1.00 96.38 194 GLU A N 1
ATOM 1487 C CA . GLU A 1 194 ? 25.555 -2.032 -5.484 1.00 96.38 194 GLU A CA 1
ATOM 1488 C C . GLU A 1 194 ? 25.707 -1.025 -4.335 1.00 96.38 194 GLU A C 1
ATOM 1490 O O . GLU A 1 194 ? 25.938 -1.407 -3.186 1.00 96.38 194 GLU A O 1
ATOM 1495 N N . LYS A 1 195 ? 25.488 0.267 -4.615 1.00 96.62 195 LYS A N 1
ATOM 1496 C CA . LYS A 1 195 ? 25.473 1.331 -3.593 1.00 96.62 195 LYS A CA 1
ATOM 1497 C C . LYS A 1 195 ? 24.263 1.247 -2.657 1.00 96.62 195 LYS A C 1
ATOM 1499 O O . LYS A 1 195 ? 24.289 1.825 -1.573 1.00 96.62 195 LYS A O 1
ATOM 1504 N N . ASN A 1 196 ? 23.216 0.532 -3.062 1.00 94.94 196 ASN A N 1
ATOM 1505 C CA . ASN A 1 196 ? 21.964 0.356 -2.332 1.00 94.94 196 ASN A CA 1
ATOM 1506 C C . ASN A 1 196 ? 21.707 -1.133 -2.044 1.00 94.94 196 ASN A C 1
ATOM 1508 O O . ASN A 1 196 ? 20.604 -1.635 -2.245 1.00 94.94 196 ASN A O 1
ATOM 1512 N N . SER A 1 197 ? 22.718 -1.838 -1.531 1.00 91.00 197 SER A N 1
ATOM 1513 C CA . SER A 1 197 ? 22.733 -3.303 -1.363 1.00 91.00 197 SER A CA 1
ATOM 1514 C C . SER A 1 197 ? 21.633 -3.897 -0.468 1.00 91.00 197 SER A C 1
ATOM 1516 O O . SER A 1 197 ? 21.471 -5.113 -0.410 1.00 91.00 197 SER A O 1
ATOM 1518 N N . LYS A 1 198 ? 20.857 -3.060 0.230 1.00 93.69 198 LYS A N 1
ATOM 1519 C CA . LYS A 1 198 ? 19.677 -3.476 1.008 1.00 93.69 198 LYS A CA 1
ATOM 1520 C C . LYS A 1 198 ? 18.442 -3.744 0.140 1.00 93.69 198 LYS A C 1
ATOM 1522 O O . LYS A 1 198 ? 17.467 -4.291 0.647 1.00 93.69 198 LYS A O 1
ATOM 1527 N N . LEU A 1 199 ? 18.455 -3.323 -1.125 1.00 95.56 199 LEU A N 1
ATOM 1528 C CA . LEU A 1 199 ? 17.363 -3.553 -2.065 1.00 95.56 199 LEU A CA 1
ATOM 1529 C C . LEU A 1 199 ? 17.485 -4.966 -2.639 1.00 95.56 199 LEU A C 1
ATOM 1531 O O . LEU A 1 199 ? 18.490 -5.300 -3.262 1.00 95.56 199 LEU A O 1
ATOM 1535 N N . THR A 1 200 ? 16.465 -5.795 -2.421 1.00 96.06 200 THR A N 1
ATOM 1536 C CA . THR A 1 200 ? 16.455 -7.208 -2.847 1.00 96.06 200 THR A CA 1
ATOM 1537 C C . THR A 1 200 ? 15.278 -7.557 -3.755 1.00 96.06 200 THR A C 1
ATOM 1539 O O . THR A 1 200 ? 15.156 -8.703 -4.194 1.00 96.06 200 THR A O 1
ATOM 1542 N N . PHE A 1 201 ? 14.411 -6.586 -4.061 1.00 95.94 201 PHE A N 1
ATOM 1543 C CA . PHE A 1 201 ? 13.378 -6.759 -5.077 1.00 95.94 201 PHE A CA 1
ATOM 1544 C C . PHE A 1 201 ? 13.995 -6.934 -6.477 1.00 95.94 201 PHE A C 1
ATOM 1546 O O . PHE A 1 201 ? 15.053 -6.371 -6.771 1.00 95.94 201 PHE A O 1
ATOM 1553 N N . PRO A 1 202 ? 13.343 -7.696 -7.373 1.00 94.94 202 PRO A N 1
ATOM 1554 C CA . PRO A 1 202 ? 13.836 -7.885 -8.730 1.00 94.94 202 PRO A CA 1
ATOM 1555 C C . PRO A 1 202 ? 13.709 -6.594 -9.546 1.00 94.94 202 PRO A C 1
ATOM 1557 O O . PRO A 1 202 ? 12.645 -5.973 -9.579 1.00 94.94 202 PRO A O 1
ATOM 1560 N N . VAL A 1 203 ? 14.787 -6.228 -10.243 1.00 97.19 203 VAL A N 1
ATOM 1561 C CA . VAL A 1 203 ? 14.841 -5.060 -11.130 1.00 97.19 203 VAL A CA 1
ATOM 1562 C C . VAL A 1 203 ? 14.879 -5.495 -12.589 1.00 97.19 203 VAL A C 1
ATOM 1564 O O . VAL A 1 203 ? 15.632 -6.395 -12.975 1.00 97.19 203 VAL A O 1
ATOM 1567 N N . TYR A 1 204 ? 14.084 -4.806 -13.399 1.00 98.00 204 TYR A N 1
ATOM 1568 C CA . TYR A 1 204 ? 14.000 -4.995 -14.839 1.00 98.00 204 TYR A CA 1
ATOM 1569 C C . TYR A 1 204 ? 14.245 -3.675 -15.570 1.00 98.00 204 TYR A C 1
ATOM 1571 O O . TYR A 1 204 ? 14.185 -2.601 -14.979 1.00 98.00 204 TYR A O 1
ATOM 1579 N N . LEU A 1 205 ? 14.511 -3.766 -16.866 1.00 98.19 205 LEU A N 1
ATOM 1580 C CA . LEU A 1 205 ? 14.762 -2.647 -17.764 1.00 98.19 205 LEU A CA 1
ATOM 1581 C C . LEU A 1 205 ? 13.723 -2.643 -18.881 1.00 98.19 205 LEU A C 1
ATOM 1583 O O . LEU A 1 205 ? 13.527 -3.666 -19.548 1.00 98.19 205 LEU A O 1
ATOM 1587 N N . ASP A 1 206 ? 13.130 -1.479 -19.118 1.00 97.56 206 ASP A N 1
ATOM 1588 C CA . ASP A 1 206 ? 12.454 -1.152 -20.371 1.00 97.56 206 ASP A CA 1
ATOM 1589 C C . ASP A 1 206 ? 13.469 -0.439 -21.275 1.00 97.56 206 ASP A C 1
ATOM 1591 O O . ASP A 1 206 ? 13.687 0.768 -21.189 1.00 97.56 206 ASP A O 1
ATOM 1595 N N . LYS A 1 207 ? 14.223 -1.222 -22.053 1.00 91.69 207 LYS A N 1
ATOM 1596 C CA . LYS A 1 207 ? 15.464 -0.747 -22.690 1.00 91.69 207 LYS A CA 1
ATOM 1597 C C . LYS A 1 207 ? 15.255 0.403 -23.674 1.00 91.69 207 LYS A C 1
ATOM 1599 O O . LYS A 1 207 ? 16.169 1.206 -23.830 1.00 91.69 207 LYS A O 1
ATOM 1604 N N . ASP A 1 208 ? 14.103 0.454 -24.330 1.00 93.06 208 ASP A N 1
ATOM 1605 C CA . ASP A 1 208 ? 13.745 1.455 -25.336 1.00 93.06 208 ASP A CA 1
ATOM 1606 C C . ASP A 1 208 ? 12.606 2.377 -24.876 1.00 93.06 208 ASP A C 1
ATOM 1608 O O . ASP A 1 208 ? 12.111 3.182 -25.663 1.00 93.06 208 ASP A O 1
ATOM 1612 N N . ASP A 1 209 ? 12.200 2.271 -23.606 1.00 97.00 209 ASP A N 1
ATOM 1613 C CA . ASP A 1 209 ? 11.104 3.038 -23.012 1.00 97.00 209 ASP A CA 1
ATOM 1614 C C . ASP A 1 209 ? 9.758 2.874 -23.764 1.00 97.00 209 ASP A C 1
ATOM 1616 O O . ASP A 1 209 ? 8.852 3.717 -23.667 1.00 97.00 209 ASP A O 1
ATOM 1620 N N . SER A 1 210 ? 9.599 1.783 -24.527 1.00 96.56 210 SER A N 1
ATOM 1621 C CA . SER A 1 210 ? 8.408 1.545 -25.346 1.00 96.56 210 SER A CA 1
ATOM 1622 C C . SER A 1 210 ? 7.218 1.074 -24.516 1.00 96.56 210 SER A C 1
ATOM 1624 O O . SER A 1 210 ? 6.077 1.449 -24.804 1.00 96.56 210 SER A O 1
ATOM 1626 N N . VAL A 1 211 ? 7.446 0.276 -23.469 1.00 97.50 211 VAL A N 1
ATOM 1627 C CA . VAL A 1 211 ? 6.364 -0.248 -22.629 1.00 97.50 211 VAL A CA 1
ATOM 1628 C C . VAL A 1 211 ? 5.840 0.845 -21.704 1.00 97.50 211 VAL A C 1
ATOM 1630 O O . VAL A 1 211 ? 4.630 1.055 -21.647 1.00 97.50 211 VAL A O 1
ATOM 1633 N N . VAL A 1 212 ? 6.716 1.603 -21.041 1.00 98.00 212 VAL A N 1
ATOM 1634 C CA . VAL A 1 212 ? 6.328 2.739 -20.187 1.00 98.00 212 VAL A CA 1
ATOM 1635 C C . VAL A 1 212 ? 5.512 3.780 -20.964 1.00 98.00 212 VAL A C 1
ATOM 1637 O O . VAL A 1 212 ? 4.525 4.312 -20.448 1.00 98.00 212 VAL A O 1
ATOM 1640 N N . SER A 1 213 ? 5.840 3.982 -22.245 1.00 97.44 213 SER A N 1
ATOM 1641 C CA . SER A 1 213 ? 5.080 4.841 -23.160 1.00 97.44 213 SER A CA 1
ATOM 1642 C C . SER A 1 213 ? 3.685 4.284 -23.471 1.00 97.44 213 SER A C 1
ATOM 1644 O O . SER A 1 213 ? 2.708 5.033 -23.423 1.00 97.44 213 SER A O 1
ATOM 1646 N N . LYS A 1 214 ? 3.545 2.969 -23.716 1.00 97.25 214 LYS A N 1
ATOM 1647 C CA . LYS A 1 214 ? 2.231 2.315 -23.914 1.00 97.25 214 LYS A CA 1
ATOM 1648 C C . LYS A 1 214 ? 1.325 2.435 -22.688 1.00 97.25 214 LYS A C 1
ATOM 1650 O O . LYS A 1 214 ? 0.118 2.583 -22.839 1.00 97.25 214 LYS A O 1
ATOM 1655 N N . TYR A 1 215 ? 1.904 2.416 -21.487 1.00 97.25 215 TYR A N 1
ATOM 1656 C CA . TYR A 1 215 ? 1.187 2.639 -20.227 1.00 97.25 215 TYR A CA 1
ATOM 1657 C C . TYR A 1 215 ? 0.792 4.112 -19.987 1.00 97.25 215 TYR A C 1
ATOM 1659 O O . TYR A 1 215 ? 0.164 4.426 -18.969 1.00 97.25 215 TYR A O 1
ATOM 1667 N N . GLY A 1 216 ? 1.147 5.032 -20.894 1.00 96.44 216 GLY A N 1
ATOM 1668 C CA . GLY A 1 216 ? 0.812 6.453 -20.781 1.00 96.44 216 GLY A CA 1
ATOM 1669 C C . GLY A 1 216 ? 1.422 7.101 -19.536 1.00 96.44 216 GLY A C 1
ATOM 1670 O O . GLY A 1 216 ? 0.776 7.912 -18.863 1.00 96.44 216 GLY A O 1
ATOM 1671 N N . VAL A 1 217 ? 2.630 6.679 -19.161 1.00 97.75 217 VAL A N 1
ATOM 1672 C CA . VAL A 1 217 ? 3.349 7.225 -18.008 1.00 97.75 217 VAL A CA 1
ATOM 1673 C C . VAL A 1 217 ? 4.044 8.517 -18.424 1.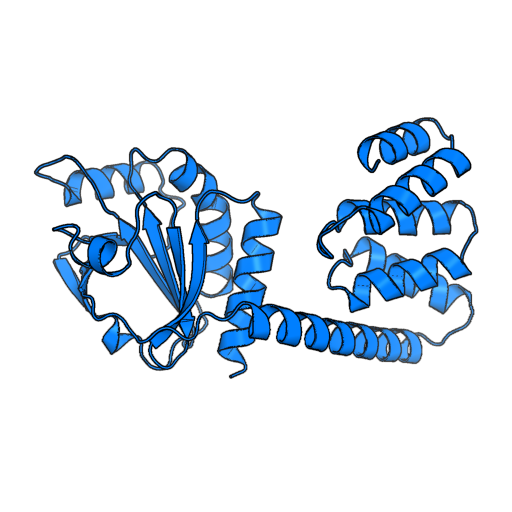00 97.75 217 VAL A C 1
ATOM 1675 O O . VAL A 1 217 ? 4.867 8.530 -19.332 1.00 97.75 217 VAL A O 1
ATOM 1678 N N . THR A 1 218 ? 3.718 9.610 -17.738 1.00 95.94 218 THR A N 1
ATOM 1679 C CA . THR A 1 218 ? 4.282 10.949 -17.991 1.00 95.94 218 THR A CA 1
ATOM 1680 C C . THR A 1 218 ? 5.160 11.456 -16.847 1.00 95.94 218 THR A C 1
ATOM 1682 O O . THR A 1 218 ? 5.781 12.508 -16.961 1.00 95.94 218 THR A O 1
ATOM 1685 N N . GLY A 1 219 ? 5.237 10.709 -15.745 1.00 96.44 219 GLY A N 1
ATOM 1686 C CA . GLY A 1 219 ? 6.071 11.022 -14.591 1.00 96.44 219 GLY A CA 1
ATOM 1687 C C . GLY A 1 219 ? 6.340 9.782 -13.745 1.00 96.44 219 GLY A C 1
ATOM 1688 O O . GLY A 1 219 ? 5.597 8.804 -13.812 1.00 96.44 219 GLY A O 1
ATOM 1689 N N . ILE A 1 220 ? 7.406 9.825 -12.949 1.00 97.50 220 ILE A N 1
ATOM 1690 C CA . ILE A 1 220 ? 7.819 8.733 -12.060 1.00 97.50 220 ILE A CA 1
ATOM 1691 C C . ILE A 1 220 ? 8.038 9.244 -10.621 1.00 97.50 220 ILE A C 1
ATOM 1693 O O . ILE A 1 220 ? 8.410 10.407 -10.443 1.00 97.50 220 ILE A O 1
ATOM 1697 N N . PRO A 1 221 ? 7.818 8.404 -9.590 1.00 97.56 221 PRO A N 1
ATOM 1698 C CA . PRO A 1 221 ? 7.385 7.011 -9.693 1.00 97.56 221 PRO A CA 1
ATOM 1699 C C . PRO A 1 221 ? 5.921 6.893 -10.136 1.00 97.56 221 PRO A C 1
ATOM 1701 O O . PRO A 1 221 ? 5.081 7.690 -9.723 1.00 97.56 221 PRO A O 1
ATOM 1704 N N . THR A 1 222 ? 5.623 5.900 -10.973 1.00 98.38 222 THR A N 1
ATOM 1705 C CA . THR A 1 222 ? 4.245 5.518 -11.313 1.00 98.38 222 THR A CA 1
ATOM 1706 C C . THR A 1 222 ? 4.095 4.021 -11.131 1.00 98.38 222 THR A C 1
ATOM 1708 O O . THR A 1 222 ? 4.867 3.243 -11.691 1.00 98.38 222 THR A O 1
ATOM 1711 N N . LYS A 1 223 ? 3.078 3.631 -10.367 1.00 98.00 223 LYS A N 1
ATOM 1712 C CA . LYS A 1 223 ? 2.782 2.249 -10.013 1.00 98.00 223 LYS A CA 1
ATOM 1713 C C . LYS A 1 223 ? 1.464 1.814 -10.616 1.00 98.00 223 LYS A C 1
ATOM 1715 O O . LYS A 1 223 ? 0.486 2.562 -10.603 1.00 98.00 223 LYS A O 1
ATOM 1720 N N . PHE A 1 224 ? 1.432 0.578 -11.078 1.00 98.44 224 PHE A N 1
ATOM 1721 C CA . PHE A 1 224 ? 0.240 -0.107 -11.529 1.00 98.44 224 PHE A CA 1
ATOM 1722 C C . PHE A 1 224 ? 0.070 -1.407 -10.753 1.00 98.44 224 PHE A C 1
ATOM 1724 O O . PHE A 1 224 ? 1.041 -2.094 -10.438 1.00 98.44 224 PHE A O 1
ATOM 1731 N N . TYR A 1 225 ? -1.182 -1.752 -10.485 1.00 98.62 225 TYR A N 1
ATOM 1732 C CA . TYR A 1 225 ? -1.553 -3.020 -9.874 1.00 98.62 225 TYR A CA 1
ATOM 1733 C C . TYR A 1 225 ? -2.401 -3.779 -10.883 1.00 98.62 225 TYR A C 1
ATOM 1735 O O . TYR A 1 225 ? -3.501 -3.336 -11.237 1.00 98.62 225 TYR A O 1
ATOM 1743 N N . LEU A 1 226 ? -1.855 -4.882 -11.387 1.00 98.50 226 LEU A N 1
ATOM 1744 C CA . LEU A 1 226 ? -2.513 -5.718 -12.381 1.00 98.50 226 LEU A CA 1
ATOM 1745 C C . LEU A 1 226 ? -3.231 -6.873 -11.688 1.00 98.50 226 LEU A C 1
ATOM 1747 O O . LEU A 1 226 ? -2.671 -7.510 -10.790 1.00 98.50 226 LEU A O 1
ATOM 1751 N N . GLY A 1 227 ? -4.459 -7.147 -12.120 1.00 98.25 227 GLY A N 1
ATOM 1752 C CA . GLY A 1 227 ? -5.206 -8.332 -11.709 1.00 98.25 227 GLY A CA 1
ATOM 1753 C C . GLY A 1 227 ? -4.612 -9.618 -12.290 1.00 98.25 227 GLY A C 1
ATOM 1754 O O . GLY A 1 227 ? -3.748 -9.589 -13.167 1.00 98.25 227 GLY A O 1
ATOM 1755 N N . LYS A 1 228 ? -5.121 -10.770 -11.834 1.00 97.94 228 LYS A N 1
ATOM 1756 C CA . LYS A 1 228 ? -4.668 -12.103 -12.286 1.00 97.94 228 LYS A CA 1
ATOM 1757 C C . LYS A 1 228 ? -4.891 -12.347 -13.782 1.00 97.94 228 LYS A C 1
ATOM 1759 O O . LYS A 1 228 ? -4.219 -13.187 -14.374 1.00 97.94 228 LYS A O 1
ATOM 1764 N N . ASP A 1 229 ? -5.815 -11.627 -14.403 1.00 96.69 229 ASP A N 1
ATOM 1765 C CA . ASP A 1 229 ? -6.084 -11.667 -15.842 1.00 96.69 229 ASP A CA 1
ATOM 1766 C C . ASP A 1 229 ? -5.182 -10.720 -16.663 1.00 96.69 229 ASP A C 1
ATOM 1768 O O . ASP A 1 229 ? -5.228 -10.728 -17.895 1.00 96.69 229 ASP A O 1
ATOM 1772 N N . GLY A 1 230 ? -4.331 -9.939 -15.990 1.00 97.06 230 GLY A N 1
ATOM 1773 C CA . GLY A 1 230 ? -3.437 -8.944 -16.578 1.00 97.06 230 GLY A CA 1
ATOM 1774 C C . GLY A 1 230 ? -4.065 -7.560 -16.759 1.00 97.06 230 GLY A C 1
ATOM 1775 O O . GLY A 1 230 ? -3.382 -6.659 -17.247 1.00 97.06 230 GLY A O 1
ATOM 1776 N N . ARG A 1 231 ? -5.338 -7.359 -16.387 1.00 97.94 231 ARG A N 1
ATOM 1777 C CA . ARG A 1 231 ? -5.979 -6.039 -16.469 1.00 97.94 231 ARG A CA 1
ATOM 1778 C C . ARG A 1 231 ? -5.355 -5.071 -15.487 1.00 97.94 231 ARG A C 1
ATOM 1780 O O . ARG A 1 231 ? -5.018 -5.447 -14.366 1.00 97.94 231 ARG A O 1
ATOM 1787 N N . ILE A 1 232 ? -5.267 -3.806 -15.879 1.00 98.25 232 ILE A N 1
ATOM 1788 C CA . ILE A 1 232 ? -4.821 -2.743 -14.982 1.00 98.25 232 ILE A CA 1
ATOM 1789 C C . ILE A 1 232 ? -6.005 -2.363 -14.096 1.00 98.25 232 ILE A C 1
ATOM 1791 O O . ILE A 1 232 ? -7.020 -1.862 -14.584 1.00 98.25 232 ILE A O 1
ATOM 1795 N N . GLN A 1 233 ? -5.865 -2.612 -12.797 1.00 98.44 233 GLN A N 1
ATOM 1796 C CA . GLN A 1 233 ? -6.919 -2.361 -11.819 1.00 98.44 233 GLN A CA 1
ATOM 1797 C C . GLN A 1 233 ? -6.673 -1.063 -11.061 1.00 98.44 233 GLN A C 1
ATOM 1799 O O . GLN A 1 233 ? -7.611 -0.312 -10.842 1.00 98.44 233 GLN A O 1
ATOM 1804 N N . PHE A 1 234 ? -5.420 -0.728 -10.748 1.00 98.38 234 PHE A N 1
ATOM 1805 C CA . PHE A 1 234 ? -5.095 0.536 -10.086 1.00 98.38 234 PHE A CA 1
ATOM 1806 C C . PHE A 1 234 ? -3.879 1.208 -10.719 1.00 98.38 234 PHE A C 1
ATOM 1808 O O . PHE A 1 234 ? -2.971 0.528 -11.202 1.00 98.38 234 PHE A O 1
ATOM 1815 N N . LYS A 1 235 ? -3.856 2.544 -10.663 1.00 97.50 235 LYS A N 1
ATOM 1816 C CA . LYS A 1 235 ? -2.726 3.404 -11.031 1.00 97.50 235 LYS A CA 1
ATOM 1817 C C . LYS A 1 235 ? -2.465 4.393 -9.901 1.00 97.50 235 LYS A C 1
ATOM 1819 O O . LYS A 1 235 ? -3.395 5.019 -9.403 1.00 97.50 235 LYS A O 1
ATOM 1824 N N . GLU A 1 236 ? -1.205 4.571 -9.539 1.00 95.44 236 GLU A N 1
ATOM 1825 C CA . GLU A 1 236 ? -0.768 5.522 -8.523 1.00 95.44 236 GLU A CA 1
ATOM 1826 C C . GLU A 1 236 ? 0.440 6.300 -9.041 1.00 95.44 236 GLU A C 1
ATOM 1828 O O . GLU A 1 236 ? 1.388 5.709 -9.555 1.00 95.44 236 GLU A O 1
ATOM 1833 N N . VAL A 1 237 ? 0.394 7.627 -8.944 1.00 94.75 237 VAL A N 1
ATOM 1834 C CA . VAL A 1 237 ? 1.445 8.517 -9.450 1.00 94.75 237 VAL A CA 1
ATOM 1835 C C . VAL A 1 237 ? 2.032 9.304 -8.288 1.00 94.75 237 VAL A C 1
ATOM 1837 O O . VAL A 1 237 ? 1.298 9.907 -7.505 1.00 94.75 237 VAL A O 1
ATOM 1840 N N . GLY A 1 238 ? 3.359 9.347 -8.220 1.00 91.88 238 GLY A N 1
ATOM 1841 C CA . GLY A 1 238 ? 4.104 10.104 -7.227 1.00 91.88 238 GLY A CA 1
ATOM 1842 C C . GLY A 1 238 ? 4.443 9.315 -5.964 1.00 91.88 238 GLY A C 1
ATOM 1843 O O . GLY A 1 238 ? 4.303 8.096 -5.883 1.00 91.88 238 GLY A O 1
ATOM 1844 N N . TYR A 1 239 ? 4.973 10.043 -4.985 1.00 88.50 239 TYR A N 1
ATOM 1845 C CA . TYR A 1 239 ? 5.419 9.502 -3.706 1.00 88.50 239 TYR A CA 1
ATOM 1846 C C . TYR A 1 239 ? 4.318 9.630 -2.649 1.00 88.50 239 TYR A C 1
ATOM 1848 O O . TYR A 1 239 ? 3.724 10.698 -2.497 1.00 88.50 239 TYR A O 1
ATOM 1856 N N . LEU A 1 240 ? 4.119 8.564 -1.875 1.00 86.25 240 LEU A N 1
ATOM 1857 C CA . LEU A 1 240 ? 3.321 8.566 -0.653 1.00 86.25 240 LEU A CA 1
ATOM 1858 C C . LEU A 1 240 ? 4.235 8.337 0.561 1.00 86.25 240 LEU A C 1
ATOM 1860 O O . LEU A 1 240 ? 5.230 7.619 0.437 1.00 86.25 240 LEU A O 1
ATOM 1864 N N . PRO A 1 241 ? 3.907 8.903 1.739 1.00 86.44 241 PRO A N 1
ATOM 1865 C CA . PRO A 1 241 ? 4.548 8.521 2.994 1.00 86.44 241 PRO A CA 1
ATOM 1866 C C . PRO A 1 241 ? 4.514 7.002 3.207 1.00 86.44 241 PRO A C 1
ATOM 1868 O O . PRO A 1 241 ? 3.529 6.355 2.861 1.00 86.44 241 PRO A O 1
ATOM 1871 N N . GLU A 1 242 ? 5.566 6.448 3.812 1.00 84.62 242 GLU A N 1
ATOM 1872 C CA . GLU A 1 242 ? 5.804 4.998 3.886 1.00 84.62 242 GLU A CA 1
ATOM 1873 C C . GLU A 1 242 ? 4.600 4.180 4.367 1.00 84.62 242 GLU A C 1
ATOM 1875 O O . GLU A 1 242 ? 4.183 3.244 3.688 1.00 84.62 242 GLU A O 1
ATOM 1880 N N . GLU A 1 243 ? 4.025 4.535 5.515 1.00 82.19 243 GLU A N 1
ATOM 1881 C CA . GLU A 1 243 ? 2.918 3.767 6.094 1.00 82.19 243 GLU A CA 1
ATOM 1882 C C . GLU A 1 243 ? 1.661 3.838 5.223 1.00 82.19 243 GLU A C 1
ATOM 1884 O O . GLU A 1 243 ? 1.001 2.824 5.001 1.00 82.19 243 GLU A O 1
ATOM 1889 N N . GLN A 1 244 ? 1.383 5.008 4.639 1.00 84.38 244 GLN A N 1
ATOM 1890 C CA . GLN A 1 244 ? 0.269 5.169 3.709 1.00 84.38 244 GLN A CA 1
ATOM 1891 C C . GLN A 1 244 ? 0.481 4.344 2.435 1.00 84.38 244 GLN A C 1
ATOM 1893 O O . GLN A 1 244 ? -0.456 3.708 1.956 1.00 84.38 244 GLN A O 1
ATOM 1898 N N . PHE A 1 245 ? 1.706 4.332 1.900 1.00 91.00 245 PHE A N 1
ATOM 1899 C CA . PHE A 1 245 ? 2.054 3.527 0.734 1.00 91.00 245 PHE A CA 1
ATOM 1900 C C . PHE A 1 245 ? 1.844 2.032 1.001 1.00 91.00 245 PHE A C 1
ATOM 1902 O O . PHE A 1 245 ? 1.152 1.361 0.238 1.00 91.00 245 PHE A O 1
ATOM 1909 N N . ILE A 1 246 ? 2.427 1.504 2.082 1.00 91.12 246 ILE A N 1
ATOM 1910 C CA . ILE A 1 246 ? 2.382 0.067 2.392 1.00 91.12 246 ILE A CA 1
ATOM 1911 C C . ILE A 1 246 ? 0.947 -0.395 2.621 1.00 91.12 246 ILE A C 1
ATOM 1913 O O . ILE A 1 246 ? 0.575 -1.485 2.176 1.00 91.12 246 ILE A O 1
ATOM 1917 N N . GLU A 1 247 ? 0.147 0.420 3.301 1.00 87.62 247 GLU A N 1
ATOM 1918 C CA . GLU A 1 247 ? -1.263 0.147 3.535 1.00 87.62 247 GLU A CA 1
ATOM 1919 C C . GLU A 1 247 ? -2.063 0.110 2.233 1.00 87.62 247 GLU A C 1
ATOM 1921 O O . GLU A 1 247 ? -2.696 -0.901 1.933 1.00 87.62 247 GLU A O 1
ATOM 1926 N N . GLU A 1 248 ? -2.012 1.175 1.434 1.00 91.19 248 GLU A N 1
ATOM 1927 C CA . GLU A 1 248 ? -2.784 1.254 0.194 1.00 91.19 248 GLU A CA 1
ATOM 1928 C C . GLU A 1 248 ? -2.357 0.175 -0.807 1.00 91.19 248 GLU A C 1
ATOM 1930 O O . GLU A 1 248 ? -3.205 -0.452 -1.444 1.00 91.19 248 GLU A O 1
ATOM 1935 N N . ALA A 1 249 ? -1.055 -0.100 -0.904 1.00 96.31 249 ALA A N 1
ATOM 1936 C CA . ALA A 1 249 ? -0.533 -1.176 -1.733 1.00 96.31 249 ALA A CA 1
ATOM 1937 C C . ALA A 1 249 ? -0.990 -2.556 -1.240 1.00 96.31 249 ALA A C 1
ATOM 1939 O O . ALA A 1 249 ? -1.436 -3.375 -2.042 1.00 96.31 249 ALA A O 1
ATOM 1940 N N . THR A 1 250 ? -0.934 -2.804 0.075 1.00 95.69 250 THR A N 1
ATOM 1941 C CA . THR A 1 250 ? -1.465 -4.032 0.691 1.00 95.69 250 THR A CA 1
ATOM 1942 C C . THR A 1 250 ? -2.940 -4.199 0.350 1.00 95.69 250 THR A C 1
ATOM 1944 O O . THR A 1 250 ? -3.331 -5.249 -0.145 1.00 95.69 250 THR A O 1
ATOM 1947 N N . ASN A 1 251 ? -3.758 -3.170 0.575 1.00 93.50 251 ASN A N 1
ATOM 1948 C CA . ASN A 1 251 ? -5.200 -3.241 0.364 1.00 93.50 251 ASN A CA 1
ATOM 1949 C C . ASN A 1 251 ? -5.532 -3.572 -1.098 1.00 93.50 251 ASN A C 1
ATOM 1951 O O . ASN A 1 251 ? -6.330 -4.471 -1.360 1.00 93.50 251 ASN A O 1
ATOM 1955 N N . LYS A 1 252 ? -4.862 -2.911 -2.051 1.00 97.00 252 LYS A N 1
ATOM 1956 C CA . LYS A 1 252 ? -5.004 -3.196 -3.487 1.00 97.00 252 LYS A CA 1
ATOM 1957 C C . LYS A 1 252 ? -4.602 -4.637 -3.814 1.00 97.00 252 LYS A C 1
ATOM 1959 O O . LYS A 1 252 ? -5.352 -5.328 -4.497 1.00 97.00 252 LYS A O 1
ATOM 1964 N N . ILE A 1 253 ? -3.467 -5.120 -3.302 1.00 98.06 253 ILE A N 1
ATOM 1965 C CA . ILE A 1 253 ? -3.007 -6.501 -3.533 1.00 98.06 253 ILE A CA 1
ATOM 1966 C C . ILE A 1 253 ? -4.003 -7.518 -2.963 1.00 98.06 253 ILE A C 1
ATOM 1968 O O . ILE A 1 253 ? -4.394 -8.442 -3.671 1.00 98.06 253 ILE A O 1
ATOM 1972 N N . GLU A 1 254 ? -4.442 -7.352 -1.715 1.00 95.94 254 GLU A N 1
ATOM 1973 C CA . GLU A 1 254 ? -5.346 -8.300 -1.052 1.00 95.94 254 GLU A CA 1
ATOM 1974 C C . GLU A 1 254 ? -6.722 -8.364 -1.721 1.00 95.94 254 GLU A C 1
ATOM 1976 O O . GLU A 1 254 ? -7.271 -9.454 -1.892 1.00 95.94 254 GLU A O 1
ATOM 1981 N N . VAL A 1 255 ? -7.270 -7.224 -2.160 1.00 95.44 255 VAL A N 1
ATOM 1982 C CA . VAL A 1 255 ? -8.535 -7.211 -2.910 1.00 95.44 255 VAL A CA 1
ATOM 1983 C C . VAL A 1 255 ? -8.391 -7.961 -4.236 1.00 95.44 255 VAL A C 1
ATOM 1985 O O . VAL A 1 255 ? -9.260 -8.758 -4.577 1.00 95.44 255 VAL A O 1
ATOM 1988 N N . LEU A 1 256 ? -7.280 -7.783 -4.955 1.00 97.19 256 LEU A N 1
ATOM 1989 C CA . LEU A 1 256 ? -7.025 -8.503 -6.209 1.00 97.19 256 LEU A CA 1
ATOM 1990 C C . LEU A 1 256 ? -6.716 -9.991 -6.001 1.00 97.19 256 LEU A C 1
ATOM 1992 O O . LEU A 1 256 ? -6.987 -10.816 -6.873 1.00 97.19 256 LEU A O 1
ATOM 1996 N N . LEU A 1 257 ? -6.148 -10.364 -4.853 1.00 97.00 257 LEU A N 1
ATOM 1997 C CA . LEU A 1 257 ? -5.934 -11.764 -4.494 1.00 97.00 257 LEU A CA 1
ATOM 1998 C C . LEU A 1 257 ? -7.244 -12.489 -4.173 1.00 97.00 257 LEU A C 1
ATOM 2000 O O . LEU A 1 257 ? -7.313 -13.700 -4.410 1.00 97.00 257 LEU A O 1
ATOM 2004 N N . ALA A 1 258 ? -8.243 -11.771 -3.655 1.00 92.50 258 ALA A N 1
ATOM 2005 C CA . ALA A 1 258 ? -9.545 -12.309 -3.267 1.00 92.50 258 ALA A CA 1
ATOM 2006 C C . ALA A 1 258 ? -10.526 -12.519 -4.438 1.00 92.50 258 ALA A C 1
ATOM 2008 O O . ALA A 1 258 ? -11.492 -13.258 -4.264 1.00 92.50 258 ALA A O 1
ATOM 2009 N N . GLN A 1 259 ? -10.276 -11.897 -5.596 1.00 86.00 259 GLN A N 1
ATOM 2010 C CA . GLN A 1 259 ? -11.000 -12.144 -6.854 1.00 86.00 259 GLN A CA 1
ATOM 2011 C C . GLN A 1 259 ? -10.591 -13.472 -7.492 1.00 86.00 259 GLN A C 1
ATOM 2013 O O . GLN A 1 259 ? -11.471 -14.170 -8.028 1.00 86.00 259 GLN A O 1
#

Nearest PDB structures (foldseek):
  6gc1-assembly4_D  TM=6.997E-01  e=5.666E-08  Homo sapiens
  6gc1-assembly1_A  TM=6.967E-01  e=8.305E-08  Homo sapiens
  6gc1-assembly3_C  TM=6.808E-01  e=8.772E-08  Homo sapiens
  2cvb-assembly1_A  TM=8.051E-01  e=3.228E-06  Thermus thermophilus HB8
  7kuu-assembly1_B  TM=7.496E-01  e=1.490E-05  Pseudomonas aeruginosa UCBPP-PA14

pLDDT: mean 93.56, std 6.81, range [51.97, 98.69]

Radius of gyration: 22.1 Å; Cα contacts (8 Å, |Δi|>4): 389; chains: 1; bounding box: 46×39×57 Å

Sequence (259 aa):
WFVKGAIQRAQGQTNDALASFATAVELGGRPTDKGTYDMYVQTLAAAGQKDKAVEMATTAIKAGAATQGVMDTYRSLRRADGVDSSKVEAQMAKLIDEGRSVLVERLGKEMLNQMPIDGAFTTLDGKPLKLSDLKGKVVVLDYWATWCGPCVKSFPSLQRLYEKYRNNPKVAFAIVNVWERSEDRVGLVKGFLEKNSKLTFPVYLDKDDSVVSKYGVTGIPTKFYLGKDGRIQFKEVGYLPEEQFIEEATNKIEVLLAQ

Mean predicted aligned error: 5.36 Å